Protein AF-A0A0K9NNB0-F1 (afdb_monomer_lite)

Organism: Zostera marina (NCBI:txid29655)

Structure (mmCIF, N/CA/C/O backbone):
data_AF-A0A0K9NNB0-F1
#
_entry.id   AF-A0A0K9NNB0-F1
#
loop_
_atom_site.group_PDB
_atom_site.id
_atom_site.type_symbol
_atom_site.label_atom_id
_atom_site.label_alt_id
_atom_site.label_comp_id
_atom_site.label_asym_id
_atom_site.label_entity_id
_atom_site.label_seq_id
_atom_site.pdbx_PDB_ins_code
_atom_site.Cartn_x
_atom_site.Cartn_y
_atom_site.Cartn_z
_atom_site.occupancy
_atom_site.B_iso_or_equiv
_atom_site.auth_seq_id
_atom_site.auth_comp_id
_atom_site.auth_asym_id
_atom_site.auth_atom_id
_atom_site.pdbx_PDB_model_num
ATOM 1 N N . MET A 1 1 ? -27.626 33.877 24.643 1.00 33.44 1 MET A N 1
ATOM 2 C CA . MET A 1 1 ? -28.780 33.119 24.108 1.00 33.44 1 MET A CA 1
ATOM 3 C C . MET A 1 1 ? -28.357 32.597 22.743 1.00 33.44 1 MET A C 1
ATOM 5 O O . MET A 1 1 ? -27.939 33.425 21.954 1.00 33.44 1 MET A O 1
ATOM 9 N N . ASN A 1 2 ? -28.307 31.323 22.365 1.00 31.16 2 ASN A N 1
ATOM 10 C CA . ASN A 1 2 ? -28.577 30.002 22.948 1.00 31.16 2 ASN A CA 1
ATOM 11 C C . ASN A 1 2 ? -27.554 29.061 22.264 1.00 31.16 2 ASN A C 1
ATOM 13 O O . ASN A 1 2 ? -27.264 29.245 21.086 1.00 31.16 2 ASN A O 1
ATOM 17 N N . ALA A 1 3 ? -26.767 28.278 22.998 1.00 37.53 3 ALA A N 1
ATOM 18 C CA . ALA A 1 3 ? -27.046 26.884 23.355 1.00 37.53 3 ALA A CA 1
ATOM 19 C C . ALA A 1 3 ? -27.399 25.970 22.158 1.00 37.53 3 ALA A C 1
ATOM 21 O O . ALA A 1 3 ? -28.430 26.128 21.515 1.00 37.53 3 ALA A O 1
ATOM 22 N N . ASP A 1 4 ? -26.518 24.980 21.978 1.00 43.62 4 ASP A N 1
ATOM 23 C CA . ASP A 1 4 ? -26.769 23.632 21.463 1.00 43.62 4 ASP A CA 1
ATOM 24 C C . ASP A 1 4 ? -26.961 23.407 19.960 1.00 43.62 4 ASP A C 1
ATOM 26 O O . ASP A 1 4 ? -28.067 23.420 19.449 1.00 43.62 4 ASP A O 1
ATOM 30 N N . PHE A 1 5 ? -25.882 22.961 19.304 1.00 42.16 5 PHE A N 1
ATOM 31 C CA . PHE A 1 5 ? -25.894 21.684 18.573 1.00 42.16 5 PHE A CA 1
ATOM 32 C C . PHE A 1 5 ? -24.529 20.990 18.704 1.00 42.16 5 PHE A C 1
ATOM 34 O O . PHE A 1 5 ? -23.831 20.696 17.734 1.00 42.16 5 PHE A O 1
ATOM 41 N N . LEU A 1 6 ? -24.162 20.657 19.944 1.00 43.59 6 LEU A N 1
ATOM 42 C CA . LEU A 1 6 ? -23.301 19.505 20.192 1.00 43.59 6 LEU A CA 1
ATOM 43 C C . LEU A 1 6 ? -24.058 18.283 19.660 1.00 43.59 6 LEU A C 1
ATOM 45 O O . LEU A 1 6 ? -24.930 17.728 20.329 1.00 43.59 6 LEU A O 1
ATOM 49 N N . HIS A 1 7 ? -23.748 17.861 18.434 1.00 45.94 7 HIS A N 1
ATOM 50 C CA . HIS A 1 7 ? -24.093 16.523 17.973 1.00 45.94 7 HIS A CA 1
ATOM 51 C C . HIS A 1 7 ? -23.319 15.522 18.836 1.00 45.94 7 HIS A C 1
ATOM 53 O O . HIS A 1 7 ? -22.247 15.032 18.482 1.00 45.94 7 HIS A O 1
ATOM 59 N N . LYS A 1 8 ? -23.882 15.224 20.010 1.00 42.47 8 LYS A N 1
ATOM 60 C CA . LYS A 1 8 ? -23.520 14.101 20.862 1.00 42.47 8 LYS A CA 1
ATOM 61 C C . LYS A 1 8 ? -23.807 12.835 20.062 1.00 42.47 8 LYS A C 1
ATOM 63 O O . LYS A 1 8 ? -24.908 12.285 20.089 1.00 42.47 8 LYS A O 1
ATOM 68 N N . LYS A 1 9 ? -22.821 12.398 19.281 1.00 45.78 9 LYS A N 1
ATOM 69 C CA . LYS A 1 9 ? -22.914 11.182 18.478 1.00 45.78 9 LYS A CA 1
ATOM 70 C C . LYS A 1 9 ? -22.954 9.992 19.440 1.00 45.78 9 LYS A C 1
ATOM 72 O O . LYS A 1 9 ? -21.947 9.637 20.048 1.00 45.78 9 LYS A O 1
ATOM 77 N N . LYS A 1 10 ? -24.153 9.425 19.608 1.00 46.44 10 LYS A N 1
ATOM 78 C CA . LYS A 1 10 ? -24.443 8.200 20.369 1.00 46.44 10 LYS A CA 1
ATOM 79 C C . LYS A 1 10 ? -23.403 7.107 20.069 1.00 46.44 10 LYS A C 1
ATOM 81 O O . LYS A 1 10 ? -23.249 6.713 18.917 1.00 46.44 10 LYS A O 1
ATOM 86 N N . ASN A 1 11 ? -22.717 6.645 21.118 1.00 47.41 11 ASN A N 1
ATOM 87 C CA . ASN A 1 11 ? -21.988 5.377 21.284 1.00 47.41 11 ASN A CA 1
ATOM 88 C C . ASN A 1 11 ? -21.442 4.708 20.006 1.00 47.41 11 ASN A C 1
ATOM 90 O O . ASN A 1 11 ? -21.741 3.551 19.712 1.00 47.41 11 ASN A O 1
ATOM 94 N N . GLY A 1 12 ? -20.596 5.411 19.252 1.00 58.25 12 GLY A N 1
ATOM 95 C CA . GLY A 1 12 ? -19.761 4.755 18.251 1.00 58.25 12 GLY A CA 1
ATOM 96 C C . GLY A 1 12 ? -18.728 3.864 18.943 1.00 58.25 12 GLY A C 1
ATOM 97 O O . GLY A 1 12 ? -18.124 4.293 19.925 1.00 58.25 12 GLY A O 1
ATOM 98 N N . LYS A 1 13 ? -18.499 2.642 18.435 1.00 68.38 13 LYS A N 1
ATOM 99 C CA . LYS A 1 13 ? -17.373 1.805 18.889 1.00 68.38 13 LYS A CA 1
ATOM 100 C C . LYS A 1 13 ? -16.101 2.657 18.879 1.00 68.38 13 LYS A C 1
ATOM 102 O O . LYS A 1 13 ? -15.762 3.245 17.852 1.00 68.38 13 LYS A O 1
ATOM 107 N N . THR A 1 14 ? -15.440 2.752 20.028 1.00 87.69 14 THR A N 1
ATOM 108 C CA . THR A 1 14 ? -14.229 3.567 20.224 1.00 87.69 14 THR A CA 1
ATOM 109 C C . THR A 1 14 ? -13.064 3.058 19.380 1.00 87.69 14 THR A C 1
ATOM 111 O O . THR A 1 14 ? -12.198 3.837 18.979 1.00 87.69 14 THR A O 1
ATOM 114 N N . TYR A 1 15 ? -13.092 1.767 19.056 1.00 90.88 15 TYR A N 1
ATOM 115 C CA . TYR A 1 15 ? -12.142 1.089 18.194 1.00 90.88 15 TYR A CA 1
ATOM 116 C C . TYR A 1 15 ? -12.753 0.737 16.835 1.00 90.88 15 TYR A C 1
ATOM 118 O O . TYR A 1 15 ? -13.966 0.563 16.674 1.00 90.88 15 TYR A O 1
ATOM 126 N N . VAL A 1 16 ? -11.888 0.658 15.833 1.00 90.69 16 VAL A N 1
ATOM 127 C CA . VAL A 1 16 ? -12.212 0.238 14.477 1.00 90.69 16 VAL A CA 1
ATOM 128 C C . VAL A 1 16 ? -11.228 -0.831 14.039 1.00 90.69 16 VAL A C 1
ATOM 130 O O . VAL A 1 16 ? -10.017 -0.625 14.068 1.00 90.69 16 VAL A O 1
ATOM 133 N N . LYS A 1 17 ? -11.771 -1.972 13.613 1.00 94.06 17 LYS A N 1
ATOM 134 C CA . LYS A 1 17 ? -11.026 -3.005 12.904 1.00 94.06 17 LYS A CA 1
ATOM 135 C C . LYS A 1 17 ? -10.954 -2.625 11.431 1.00 94.06 17 LYS A C 1
ATOM 137 O O . LYS A 1 17 ? -11.987 -2.390 10.808 1.00 94.06 17 LYS A O 1
ATOM 142 N N . TRP A 1 18 ? -9.750 -2.574 10.884 1.00 93.62 18 TRP A N 1
ATOM 143 C CA . TRP A 1 18 ? -9.491 -2.203 9.499 1.00 93.62 18 TRP A CA 1
ATOM 144 C C . TRP A 1 18 ? -8.500 -3.171 8.858 1.00 93.62 18 TRP A C 1
ATOM 146 O O . TRP A 1 18 ? -7.862 -3.991 9.524 1.00 93.62 18 TRP A O 1
ATOM 156 N N . THR A 1 19 ? -8.433 -3.134 7.530 1.00 95.69 19 THR A N 1
ATOM 157 C CA . THR A 1 19 ? -7.558 -3.997 6.739 1.00 95.69 19 THR A CA 1
ATOM 158 C C . THR A 1 19 ? -6.867 -3.167 5.671 1.00 95.69 19 THR A C 1
ATOM 160 O O . THR A 1 19 ? -7.540 -2.576 4.833 1.00 95.69 19 THR A O 1
ATOM 163 N N . LEU A 1 20 ? -5.538 -3.151 5.691 1.00 96.44 20 LEU A N 1
ATOM 164 C CA . LEU A 1 20 ? -4.722 -2.704 4.567 1.00 96.44 20 LEU A CA 1
ATOM 165 C C . LEU A 1 20 ? -4.554 -3.870 3.596 1.00 96.44 20 LEU A C 1
ATOM 167 O O . LEU A 1 20 ? -4.272 -4.988 4.030 1.00 96.44 20 LEU A O 1
ATOM 171 N N . LYS A 1 21 ? -4.682 -3.597 2.297 1.00 96.19 21 LYS A N 1
ATOM 172 C CA . LYS A 1 21 ? -4.340 -4.523 1.215 1.00 96.19 21 LYS A CA 1
ATOM 173 C C . LYS A 1 21 ? -3.527 -3.787 0.160 1.00 96.19 21 LYS A C 1
ATOM 175 O O . LYS A 1 21 ? -3.931 -2.704 -0.250 1.00 96.19 21 LYS A O 1
ATOM 180 N N . ILE A 1 22 ? -2.435 -4.392 -0.295 1.00 96.88 22 ILE A N 1
ATOM 181 C CA . ILE A 1 22 ? -1.680 -3.915 -1.460 1.00 96.88 22 ILE A CA 1
ATOM 182 C C . ILE A 1 22 ? -2.142 -4.720 -2.670 1.00 96.88 22 ILE A C 1
ATOM 184 O O . ILE A 1 22 ? -2.100 -5.951 -2.643 1.00 96.88 22 ILE A O 1
ATOM 188 N N . LEU A 1 23 ? -2.632 -4.027 -3.696 1.00 95.62 23 LEU A N 1
ATOM 189 C CA . LEU A 1 23 ? -3.264 -4.621 -4.872 1.00 95.62 23 LEU A CA 1
ATOM 190 C C . LEU A 1 23 ? -2.638 -4.060 -6.150 1.00 95.62 23 LEU A C 1
ATOM 192 O O . LEU A 1 23 ? -2.155 -2.931 -6.167 1.00 95.62 23 LEU A O 1
ATOM 196 N N . SER A 1 24 ? -2.687 -4.847 -7.221 1.00 94.94 24 SER A N 1
ATOM 197 C CA . SER A 1 24 ? -2.332 -4.391 -8.563 1.00 94.94 24 SER A CA 1
ATOM 198 C C . SER A 1 24 ? -3.485 -3.605 -9.192 1.00 94.94 24 SER A C 1
ATOM 200 O O . SER A 1 24 ? -4.655 -3.956 -9.018 1.00 94.94 24 SER A O 1
ATOM 202 N N . VAL A 1 25 ? -3.157 -2.581 -9.984 1.00 91.88 25 VAL A N 1
ATOM 203 C CA . VAL A 1 25 ? -4.133 -1.835 -10.802 1.00 91.88 25 VAL A CA 1
ATOM 204 C C . VAL A 1 25 ? -4.814 -2.720 -11.848 1.00 91.88 25 VAL A C 1
ATOM 206 O O . VAL A 1 25 ? -5.940 -2.448 -12.248 1.00 91.88 25 VAL A O 1
ATOM 209 N N . HIS A 1 26 ? -4.173 -3.829 -12.229 1.00 92.94 26 HIS A N 1
ATOM 210 C CA . HIS A 1 26 ? -4.733 -4.829 -13.141 1.00 92.94 26 HIS A CA 1
ATOM 211 C C . HIS A 1 26 ? -5.780 -5.738 -12.473 1.00 92.94 26 HIS A C 1
ATOM 213 O O . HIS A 1 26 ? -6.356 -6.606 -13.125 1.00 92.94 26 HIS A O 1
ATOM 219 N N . GLY A 1 27 ? -6.037 -5.557 -11.175 1.00 91.12 27 GLY A N 1
ATOM 220 C CA . GLY A 1 27 ? -7.138 -6.191 -10.461 1.00 91.12 27 GLY A CA 1
ATOM 221 C C . GLY A 1 27 ? -6.724 -6.863 -9.148 1.00 91.12 27 GLY A C 1
ATOM 222 O O . GLY A 1 27 ? -5.554 -7.161 -8.914 1.00 91.12 27 GLY A O 1
ATOM 223 N N . PRO A 1 28 ? -7.701 -7.184 -8.280 1.00 89.31 28 PRO A N 1
ATOM 224 C CA . PRO A 1 28 ? -7.450 -7.660 -6.917 1.00 89.31 28 PRO A CA 1
ATOM 225 C C . PRO A 1 28 ? -6.833 -9.064 -6.829 1.00 89.31 28 PRO A C 1
ATOM 227 O O . PRO A 1 28 ? -6.382 -9.461 -5.758 1.00 89.31 28 PRO A O 1
ATOM 230 N N . LYS A 1 29 ? -6.854 -9.829 -7.926 1.00 91.00 29 LYS A N 1
ATOM 231 C CA . LYS A 1 29 ? -6.233 -11.158 -8.033 1.00 91.00 29 LYS A CA 1
ATOM 232 C C . LYS A 1 29 ? -4.935 -11.142 -8.842 1.00 91.00 29 LYS A C 1
ATOM 234 O O . LYS A 1 29 ? -4.278 -12.174 -8.926 1.00 91.00 29 LYS A O 1
ATOM 239 N N . ALA A 1 30 ? -4.592 -10.014 -9.467 1.00 95.06 30 ALA A N 1
ATOM 240 C CA . ALA A 1 30 ? -3.388 -9.923 -10.275 1.00 95.06 30 ALA A CA 1
ATOM 241 C C . ALA A 1 30 ? -2.153 -9.920 -9.355 1.00 95.06 30 ALA A C 1
ATOM 243 O O . ALA A 1 30 ? -2.143 -9.188 -8.358 1.00 95.06 30 ALA A O 1
ATOM 244 N N . PRO A 1 31 ? -1.130 -10.739 -9.657 1.00 93.88 31 PRO A N 1
ATOM 245 C CA . PRO A 1 31 ? 0.067 -10.808 -8.836 1.00 93.88 31 PRO A CA 1
ATOM 246 C C . PRO A 1 31 ? 0.872 -9.506 -8.921 1.00 93.88 31 PRO A C 1
ATOM 248 O O . PRO A 1 31 ? 0.821 -8.777 -9.910 1.00 93.88 31 PRO A O 1
ATOM 251 N N . LEU A 1 32 ? 1.667 -9.255 -7.884 1.00 95.00 32 LEU A N 1
ATOM 252 C CA . LEU A 1 32 ? 2.673 -8.194 -7.816 1.00 95.00 32 LEU A CA 1
ATOM 253 C C . LEU A 1 32 ? 4.079 -8.822 -7.903 1.00 95.00 32 LEU A C 1
ATOM 255 O O . LEU A 1 32 ? 4.742 -8.963 -6.876 1.00 95.00 32 LEU A O 1
ATOM 259 N N . PRO A 1 33 ? 4.531 -9.279 -9.088 1.00 91.00 33 PRO A N 1
ATOM 260 C CA . PRO A 1 33 ? 5.756 -10.077 -9.226 1.00 91.00 33 PRO A CA 1
ATOM 261 C C . PRO A 1 33 ? 7.037 -9.293 -8.918 1.00 91.00 33 PRO A C 1
ATOM 263 O O . PRO A 1 33 ? 8.058 -9.888 -8.597 1.00 91.00 33 PRO A O 1
ATOM 266 N N . PHE A 1 34 ? 6.993 -7.964 -8.988 1.00 91.44 34 PHE A N 1
ATOM 267 C CA . PHE A 1 34 ? 8.126 -7.090 -8.684 1.00 91.44 34 PHE A CA 1
ATOM 268 C C . PHE A 1 34 ? 8.293 -6.810 -7.184 1.00 91.44 34 PHE A C 1
ATOM 270 O O . PHE A 1 34 ? 9.315 -6.264 -6.779 1.00 91.44 34 PHE A O 1
ATOM 277 N N . LEU A 1 35 ? 7.307 -7.158 -6.351 1.00 95.12 35 LEU A N 1
ATOM 278 C CA . LEU A 1 35 ? 7.301 -6.838 -4.927 1.00 95.12 35 LEU A CA 1
ATOM 279 C C . LEU A 1 35 ? 7.719 -8.061 -4.102 1.00 95.12 35 LEU A C 1
ATOM 281 O O . LEU A 1 35 ? 7.030 -9.082 -4.092 1.00 95.12 35 LEU A O 1
ATOM 285 N N . LYS A 1 36 ? 8.839 -7.939 -3.387 1.00 96.50 36 LYS A N 1
ATOM 286 C CA . LYS A 1 36 ? 9.402 -8.975 -2.512 1.00 96.50 36 LYS A CA 1
ATOM 287 C C . LYS A 1 36 ? 8.694 -9.012 -1.164 1.00 96.50 36 LYS A C 1
ATOM 289 O O . LYS A 1 36 ? 8.312 -10.071 -0.672 1.00 96.50 36 LYS A O 1
ATOM 294 N N . SER A 1 37 ? 8.545 -7.848 -0.540 1.00 98.12 37 SER A N 1
ATOM 295 C CA . SER A 1 37 ? 7.891 -7.709 0.758 1.00 98.12 37 SER A CA 1
ATOM 296 C C . SER A 1 37 ? 7.400 -6.284 0.986 1.00 98.12 37 SER A C 1
ATOM 298 O O . SER A 1 37 ? 7.784 -5.353 0.281 1.00 98.12 37 SER A O 1
ATOM 300 N N . VAL A 1 38 ? 6.550 -6.111 1.994 1.00 98.38 38 VAL A N 1
ATOM 301 C CA . VAL A 1 38 ? 6.090 -4.796 2.446 1.00 98.38 38 VAL A CA 1
ATOM 302 C C . VAL A 1 38 ? 6.352 -4.666 3.933 1.00 98.38 38 VAL A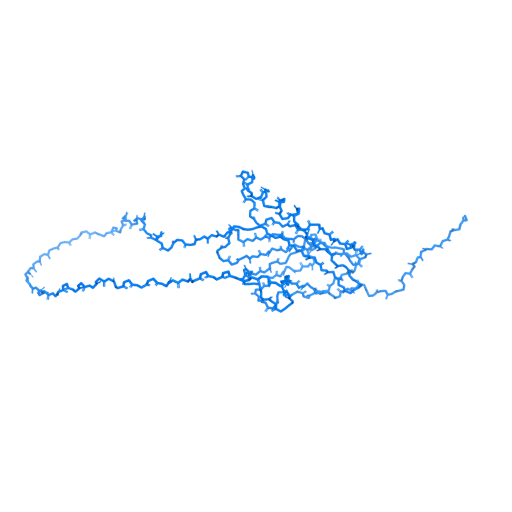 C 1
ATOM 304 O O . VAL A 1 38 ? 5.782 -5.416 4.727 1.00 98.38 38 VAL A O 1
ATOM 307 N N . GLU A 1 39 ? 7.195 -3.718 4.320 1.00 98.31 39 GLU A N 1
ATOM 308 C CA . GLU A 1 39 ? 7.323 -3.323 5.719 1.00 98.31 39 GLU A CA 1
ATOM 309 C C . GLU A 1 39 ? 6.298 -2.228 6.016 1.00 98.31 39 GLU A C 1
ATOM 311 O O . GLU A 1 39 ? 6.172 -1.248 5.283 1.00 98.31 39 GLU A O 1
ATOM 316 N N . VAL A 1 40 ? 5.549 -2.417 7.095 1.00 98.00 40 VAL A N 1
ATOM 317 C CA . VAL A 1 40 ? 4.532 -1.490 7.575 1.00 98.00 40 VAL A CA 1
ATOM 318 C C . VAL A 1 40 ? 4.971 -0.973 8.932 1.00 98.00 40 VAL A C 1
ATOM 320 O O . VAL A 1 40 ? 5.107 -1.748 9.886 1.00 98.00 40 VAL A O 1
ATOM 323 N N . SER A 1 41 ? 5.158 0.336 9.029 1.00 96.62 41 SER A N 1
ATOM 324 C CA . SER A 1 41 ? 5.459 1.029 10.278 1.00 96.62 41 SER A CA 1
ATOM 325 C C . SER A 1 41 ? 4.454 2.150 10.533 1.00 96.62 41 SER A C 1
ATOM 327 O O . SER A 1 41 ? 3.693 2.550 9.653 1.00 96.62 41 SER A O 1
ATOM 329 N N . PHE A 1 42 ? 4.395 2.610 11.780 1.00 93.94 42 PHE A N 1
ATOM 330 C CA . PHE A 1 42 ? 3.442 3.622 12.222 1.00 93.94 42 PHE A CA 1
ATOM 331 C C . PHE A 1 42 ? 4.214 4.731 12.925 1.00 93.94 42 PHE A C 1
ATOM 333 O O . PHE A 1 42 ? 4.649 4.560 14.066 1.00 93.94 42 PHE A O 1
ATOM 340 N N . HIS A 1 43 ? 4.406 5.856 12.239 1.00 84.31 43 HIS A N 1
ATOM 341 C CA . HIS A 1 43 ? 5.031 7.018 12.858 1.00 84.31 43 HIS A CA 1
ATOM 342 C C . HIS A 1 43 ? 4.116 7.552 13.973 1.00 84.31 43 HIS A C 1
ATOM 344 O O . HIS A 1 43 ? 2.894 7.395 13.904 1.00 84.31 43 HIS A O 1
ATOM 350 N N . GLU A 1 44 ? 4.700 8.111 15.037 1.00 82.69 44 GLU A N 1
ATOM 351 C CA . GLU A 1 44 ? 3.977 8.678 16.198 1.00 82.69 44 GLU A CA 1
ATOM 352 C C . GLU A 1 44 ? 3.106 7.686 16.999 1.00 82.69 44 GLU A C 1
ATOM 354 O O . GLU A 1 44 ? 2.362 8.072 17.907 1.00 82.69 44 GLU A O 1
ATOM 359 N N . ARG A 1 45 ? 3.188 6.383 16.703 1.00 86.75 45 ARG A N 1
ATOM 360 C CA . ARG A 1 45 ? 2.395 5.335 17.359 1.00 86.75 45 ARG A CA 1
ATOM 361 C C . ARG A 1 45 ? 3.280 4.212 17.891 1.00 86.75 45 ARG A C 1
ATOM 363 O O . ARG A 1 45 ? 3.229 3.102 17.364 1.00 86.75 45 ARG A O 1
ATOM 370 N N . PRO A 1 46 ? 4.025 4.447 18.988 1.00 84.75 46 PRO A N 1
ATOM 371 C CA . PRO A 1 46 ? 4.805 3.390 19.636 1.00 84.75 46 PRO A CA 1
ATOM 372 C C . PRO A 1 46 ? 3.915 2.254 20.166 1.00 84.75 46 PRO A C 1
ATOM 374 O O . PRO A 1 46 ? 4.378 1.133 20.343 1.00 84.75 46 PRO A O 1
ATOM 377 N N . ASP A 1 47 ? 2.616 2.520 20.366 1.00 87.69 47 ASP A N 1
ATOM 378 C CA . ASP A 1 47 ? 1.612 1.512 20.714 1.00 87.69 47 ASP A CA 1
ATOM 379 C C . ASP A 1 47 ? 1.346 0.485 19.596 1.00 87.69 47 ASP A C 1
ATOM 381 O O . ASP A 1 47 ? 0.743 -0.558 19.845 1.00 87.69 47 ASP A O 1
ATOM 385 N N . MET A 1 48 ? 1.779 0.757 18.361 1.00 91.00 48 MET A N 1
ATOM 386 C CA . MET A 1 48 ? 1.514 -0.087 17.202 1.00 91.00 48 MET A CA 1
ATOM 387 C C . MET A 1 48 ? 2.771 -0.816 16.733 1.00 91.00 48 MET A C 1
ATOM 389 O O . MET A 1 48 ? 3.727 -0.219 16.247 1.00 91.00 48 MET A O 1
ATOM 393 N N . LYS A 1 49 ? 2.734 -2.150 16.801 1.00 94.00 49 LYS A N 1
ATOM 394 C CA . LYS A 1 49 ? 3.830 -2.992 16.316 1.00 94.00 49 LYS A CA 1
ATOM 395 C C . LYS A 1 49 ? 3.928 -2.954 14.788 1.00 94.00 49 LYS A C 1
ATOM 397 O O . LYS A 1 49 ? 2.934 -3.200 14.089 1.00 94.00 49 LYS A O 1
ATOM 402 N N . MET A 1 50 ? 5.152 -2.745 14.305 1.00 96.44 50 MET A N 1
ATOM 403 C CA . MET A 1 50 ? 5.532 -2.916 12.902 1.00 96.44 50 MET A CA 1
ATOM 404 C C . MET A 1 50 ? 5.188 -4.318 12.379 1.00 96.44 50 MET A C 1
ATOM 406 O O . MET A 1 50 ? 5.082 -5.285 13.141 1.00 96.44 50 MET A O 1
ATOM 410 N N . ALA A 1 51 ? 5.018 -4.442 11.068 1.00 97.56 51 ALA A N 1
ATOM 411 C CA . ALA A 1 51 ? 4.774 -5.717 10.403 1.00 97.56 51 ALA A CA 1
ATOM 412 C C . ALA A 1 51 ? 5.594 -5.828 9.118 1.00 97.56 51 ALA A C 1
ATOM 414 O O . ALA A 1 51 ? 5.818 -4.831 8.446 1.00 97.56 51 ALA A O 1
ATOM 415 N N . ILE A 1 52 ? 5.991 -7.049 8.759 1.00 98.12 52 ILE A N 1
ATOM 416 C CA . ILE A 1 52 ? 6.617 -7.350 7.469 1.00 98.12 52 ILE A CA 1
ATOM 417 C C . ILE A 1 52 ? 5.735 -8.374 6.762 1.00 98.12 52 ILE A C 1
ATOM 419 O O . ILE A 1 52 ? 5.504 -9.469 7.275 1.00 98.12 52 ILE A O 1
ATOM 423 N N . LEU A 1 53 ? 5.211 -8.006 5.599 1.00 98.06 53 LEU A N 1
ATOM 424 C CA . LEU A 1 53 ? 4.350 -8.840 4.771 1.00 98.06 53 LEU A CA 1
ATOM 425 C C . LEU A 1 53 ? 5.211 -9.454 3.666 1.00 98.06 53 LEU A C 1
ATOM 427 O O . LEU A 1 53 ? 5.628 -8.754 2.751 1.00 98.06 53 LEU A O 1
ATOM 431 N N . GLN A 1 54 ? 5.507 -10.749 3.760 1.00 96.56 54 GLN A N 1
ATOM 432 C CA . GLN A 1 54 ? 6.424 -11.438 2.836 1.00 96.56 54 GLN A CA 1
ATOM 433 C C . GLN A 1 54 ? 5.713 -12.271 1.762 1.00 96.56 54 GLN A C 1
ATOM 435 O O . GLN A 1 54 ? 6.358 -12.796 0.863 1.00 96.56 54 GLN A O 1
ATOM 440 N N . LYS A 1 55 ? 4.391 -12.445 1.868 1.00 94.44 55 LYS A N 1
ATOM 441 C CA . LYS A 1 55 ? 3.612 -13.301 0.967 1.00 94.44 55 LYS A CA 1
ATOM 442 C C . LYS A 1 55 ? 2.377 -12.575 0.462 1.00 94.44 55 LYS A C 1
ATOM 444 O O . LYS A 1 55 ? 1.734 -11.837 1.210 1.00 94.44 55 LYS A O 1
ATOM 449 N N . GLN A 1 56 ? 2.042 -12.832 -0.798 1.00 93.69 56 GLN A N 1
ATOM 450 C CA . GLN A 1 56 ? 0.804 -12.364 -1.406 1.00 93.69 56 GLN A CA 1
ATOM 451 C C . GLN A 1 56 ? -0.386 -13.230 -0.951 1.00 93.69 56 GLN A C 1
ATOM 453 O O . GLN A 1 56 ? -0.225 -14.441 -0.797 1.00 93.69 56 GLN A O 1
ATOM 458 N N . PRO A 1 57 ? -1.580 -12.643 -0.752 1.00 94.62 57 PRO A N 1
ATOM 459 C CA . PRO A 1 57 ? -1.868 -11.211 -0.825 1.00 94.62 57 PRO A CA 1
ATOM 460 C C . PRO A 1 57 ? -1.255 -10.449 0.360 1.00 94.62 57 PRO A C 1
ATOM 462 O O . PRO A 1 57 ? -1.408 -10.849 1.514 1.00 94.62 57 PRO A O 1
ATOM 465 N N . PHE A 1 58 ? -0.601 -9.318 0.082 1.00 97.00 58 PHE A N 1
ATOM 466 C CA . PHE A 1 58 ? -0.036 -8.469 1.130 1.00 97.00 58 PHE A CA 1
ATOM 467 C C . PHE A 1 58 ? -1.177 -7.756 1.863 1.00 97.00 58 PHE A C 1
ATOM 469 O O . PHE A 1 58 ? -1.724 -6.761 1.385 1.00 97.00 58 PHE A O 1
ATOM 476 N N . SER A 1 59 ? -1.570 -8.305 3.013 1.00 97.00 59 SER A N 1
ATOM 477 C CA . SER A 1 59 ? -2.697 -7.823 3.808 1.00 97.00 59 SER A CA 1
ATOM 478 C C . SER A 1 59 ? -2.318 -7.689 5.277 1.00 97.00 59 SER A C 1
ATOM 480 O O . SER A 1 59 ? -1.686 -8.573 5.852 1.00 97.00 59 SER A O 1
ATOM 482 N N . LEU A 1 60 ? -2.780 -6.615 5.912 1.00 97.00 60 LEU A N 1
ATOM 483 C CA . LEU A 1 60 ? -2.582 -6.364 7.335 1.00 97.00 60 LEU A CA 1
ATOM 484 C C . LEU A 1 60 ? -3.915 -6.022 7.992 1.00 97.00 60 LEU A C 1
ATOM 486 O O . LEU A 1 60 ? -4.578 -5.071 7.590 1.00 97.00 60 LEU A O 1
ATOM 490 N N . ILE A 1 61 ? -4.290 -6.778 9.023 1.00 96.38 61 ILE A N 1
ATOM 491 C CA . ILE A 1 61 ? -5.472 -6.496 9.842 1.00 96.38 61 ILE A CA 1
ATOM 492 C C . ILE A 1 61 ? -5.016 -5.891 11.167 1.00 96.38 61 ILE A C 1
ATOM 494 O O . ILE A 1 61 ? -4.102 -6.404 11.826 1.00 96.38 61 ILE A O 1
ATOM 498 N N . ARG A 1 62 ? -5.663 -4.796 11.560 1.00 95.06 62 ARG A N 1
ATOM 499 C CA . ARG A 1 62 ? -5.421 -4.101 12.826 1.00 95.06 62 ARG A CA 1
ATOM 500 C C . ARG A 1 62 ? -6.724 -3.588 13.410 1.00 95.06 62 ARG A C 1
ATOM 502 O O . ARG A 1 62 ? -7.729 -3.457 12.716 1.00 95.06 62 ARG A O 1
ATOM 509 N N . GLU A 1 63 ? -6.677 -3.294 14.699 1.00 93.00 63 GLU A N 1
ATOM 510 C CA . GLU A 1 63 ? -7.724 -2.578 15.408 1.00 93.00 63 GLU A CA 1
ATOM 511 C C . GLU A 1 63 ? -7.099 -1.369 16.100 1.00 93.00 63 GLU A C 1
ATOM 513 O O . GLU A 1 63 ? -6.089 -1.493 16.791 1.00 93.00 63 GLU A O 1
ATOM 518 N N . THR A 1 64 ? -7.658 -0.183 15.873 1.00 91.44 64 THR A N 1
ATOM 519 C CA . THR A 1 64 ? -7.129 1.072 16.421 1.00 91.44 64 THR A CA 1
ATOM 520 C C . THR A 1 64 ? -8.251 1.951 16.952 1.00 91.44 64 THR A C 1
ATOM 522 O O . THR A 1 64 ? -9.412 1.807 16.569 1.00 91.44 64 THR A O 1
ATOM 525 N N . ARG A 1 65 ? -7.923 2.877 17.861 1.00 90.25 65 ARG A N 1
ATOM 526 C CA . ARG A 1 65 ? -8.881 3.886 18.331 1.00 90.25 65 ARG A CA 1
ATOM 527 C C . ARG A 1 65 ? -9.239 4.834 17.192 1.00 90.25 65 ARG A C 1
ATOM 529 O O . ARG A 1 65 ? -8.344 5.395 16.567 1.00 90.25 65 ARG A O 1
ATOM 536 N N . ARG A 1 66 ? -10.534 5.077 16.982 1.00 88.69 66 ARG A N 1
ATOM 537 C CA . ARG A 1 66 ? -11.028 5.971 15.919 1.00 88.69 66 ARG A CA 1
ATOM 538 C C . ARG A 1 66 ? -10.533 7.405 16.067 1.00 88.69 66 ARG A C 1
ATOM 540 O O . ARG A 1 66 ? -10.218 8.041 15.072 1.00 88.69 66 ARG A O 1
ATOM 547 N N . SER A 1 67 ? -10.456 7.891 17.303 1.00 86.88 67 SER A N 1
ATOM 548 C CA . SER A 1 67 ? -10.082 9.271 17.624 1.00 86.88 67 SER A CA 1
ATOM 549 C C . SER A 1 67 ? -8.585 9.562 17.519 1.00 86.88 67 SER A C 1
ATOM 551 O O . SER A 1 67 ? -8.199 10.718 17.653 1.00 86.88 67 SER A O 1
ATOM 553 N N . LYS A 1 68 ? -7.738 8.543 17.322 1.00 87.75 68 LYS A N 1
ATOM 554 C CA . LYS A 1 68 ? -6.283 8.706 17.281 1.00 87.75 68 LYS A CA 1
ATOM 555 C C . LYS A 1 68 ? -5.796 8.420 15.855 1.00 87.75 68 LYS A C 1
ATOM 557 O O . LYS A 1 68 ? -5.607 7.239 15.538 1.00 87.75 68 LYS A O 1
ATOM 562 N N . PRO A 1 69 ? -5.623 9.451 15.005 1.00 88.69 69 PRO A N 1
ATOM 563 C CA . PRO A 1 69 ? -5.053 9.269 13.676 1.00 88.69 69 PRO A CA 1
ATOM 564 C C . PRO A 1 69 ? -3.615 8.743 13.767 1.00 88.69 69 PRO A C 1
ATOM 566 O O . PRO A 1 69 ? -3.000 8.733 14.842 1.00 88.69 69 PRO A O 1
ATOM 569 N N . CYS A 1 70 ? -3.097 8.243 12.653 1.00 89.94 70 CYS A N 1
ATOM 570 C CA . CYS A 1 70 ? -1.688 7.896 12.524 1.00 89.94 70 CYS A CA 1
ATOM 571 C C . CYS A 1 70 ? -1.223 7.950 11.075 1.00 89.94 70 CYS A C 1
ATOM 573 O O . CYS A 1 70 ? -2.006 7.708 10.162 1.00 89.94 70 CYS A O 1
ATOM 575 N N . ASN A 1 71 ? 0.066 8.212 10.882 1.00 91.50 71 ASN A N 1
ATOM 576 C CA . ASN A 1 71 ? 0.708 8.114 9.580 1.00 91.50 71 ASN A CA 1
ATOM 577 C C . ASN A 1 71 ? 1.368 6.741 9.468 1.00 91.50 71 ASN A C 1
ATOM 579 O O . ASN A 1 71 ? 2.326 6.423 10.178 1.00 91.50 71 ASN A O 1
ATOM 583 N N . MET A 1 72 ? 0.796 5.894 8.618 1.00 94.75 72 MET A N 1
ATOM 584 C CA . MET A 1 72 ? 1.355 4.590 8.298 1.00 94.75 72 MET A CA 1
ATOM 585 C C . MET A 1 72 ? 2.356 4.753 7.159 1.00 94.75 72 MET A C 1
ATOM 587 O O . MET A 1 72 ? 2.037 5.361 6.143 1.00 94.75 72 MET A O 1
ATOM 591 N N . ILE A 1 73 ? 3.546 4.187 7.313 1.00 96.44 73 ILE A N 1
ATOM 592 C CA . ILE A 1 73 ? 4.584 4.197 6.287 1.00 96.44 73 ILE A CA 1
ATOM 593 C C . ILE A 1 73 ? 4.675 2.789 5.709 1.00 96.44 73 ILE A C 1
ATOM 595 O O . ILE A 1 73 ? 4.813 1.806 6.444 1.00 96.44 73 ILE A O 1
ATOM 599 N N . LEU A 1 74 ? 4.568 2.700 4.388 1.00 97.38 74 LEU A N 1
ATOM 600 C CA . LEU A 1 74 ? 4.716 1.474 3.621 1.00 97.38 74 LEU A CA 1
ATOM 601 C C . LEU A 1 74 ? 6.049 1.518 2.888 1.00 97.38 74 LEU A C 1
ATOM 603 O O . LEU A 1 74 ? 6.212 2.289 1.945 1.00 97.38 74 LEU A O 1
ATOM 607 N N . LYS A 1 75 ? 6.992 0.672 3.293 1.00 97.38 75 LYS A N 1
ATOM 608 C CA . LYS A 1 75 ? 8.220 0.442 2.535 1.00 97.38 75 LYS A CA 1
ATOM 609 C C . LYS A 1 75 ? 8.022 -0.791 1.660 1.00 97.38 75 LYS A C 1
ATOM 611 O O . LYS A 1 75 ? 7.927 -1.918 2.148 1.00 97.38 75 LYS A O 1
ATOM 616 N N . LEU A 1 76 ? 7.897 -0.547 0.364 1.00 97.19 76 LEU A N 1
ATOM 617 C CA . LEU A 1 76 ? 7.666 -1.536 -0.679 1.00 97.19 76 LEU A CA 1
ATOM 618 C C . LEU A 1 76 ? 9.020 -2.063 -1.145 1.00 97.19 76 LEU A C 1
ATOM 620 O O . LEU A 1 76 ? 9.680 -1.405 -1.938 1.00 97.19 76 LEU A O 1
ATOM 624 N N . ASN A 1 77 ? 9.457 -3.212 -0.633 1.00 96.88 77 ASN A N 1
ATOM 625 C CA . ASN A 1 77 ? 10.740 -3.799 -1.011 1.00 96.88 77 ASN A CA 1
ATOM 626 C C . ASN A 1 77 ? 10.597 -4.573 -2.319 1.00 96.88 77 ASN A C 1
ATOM 628 O O . ASN A 1 77 ? 9.772 -5.486 -2.425 1.00 96.88 77 ASN A O 1
ATOM 632 N N . PHE A 1 78 ? 11.420 -4.235 -3.300 1.00 94.88 78 PHE A N 1
ATOM 633 C CA . PHE A 1 78 ? 11.375 -4.822 -4.628 1.00 94.88 78 PHE A CA 1
ATOM 634 C C . PHE A 1 78 ? 12.237 -6.079 -4.745 1.00 94.88 78 PHE A C 1
ATOM 636 O O . PHE A 1 78 ? 13.148 -6.323 -3.952 1.00 94.8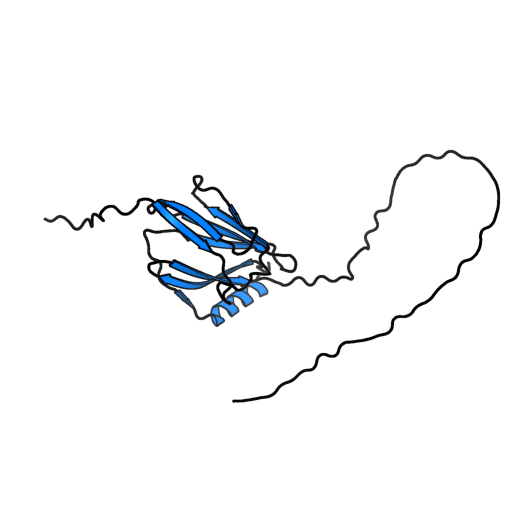8 78 PHE A O 1
ATOM 643 N N . ASN A 1 79 ? 11.905 -6.905 -5.733 1.00 92.19 79 ASN A N 1
ATOM 644 C CA . ASN A 1 79 ? 12.772 -7.986 -6.180 1.00 92.19 79 ASN A CA 1
ATOM 645 C C . ASN A 1 79 ? 13.986 -7.425 -6.935 1.00 92.19 79 ASN A C 1
ATOM 647 O O . ASN A 1 79 ? 14.036 -6.252 -7.310 1.00 92.19 79 ASN A O 1
ATOM 651 N N . GLU A 1 80 ? 14.975 -8.287 -7.149 1.00 89.00 80 GLU A N 1
ATOM 652 C CA . GLU A 1 80 ? 16.139 -7.974 -7.974 1.00 89.00 80 GLU A CA 1
ATOM 653 C C . GLU A 1 80 ? 15.722 -7.620 -9.412 1.00 89.00 80 GLU A C 1
ATOM 655 O O . GLU A 1 80 ? 14.664 -8.030 -9.892 1.00 89.00 80 GLU A O 1
ATOM 660 N N . GLY A 1 81 ? 16.551 -6.826 -10.092 1.00 84.88 81 GLY A N 1
ATOM 661 C CA . GLY A 1 81 ? 16.281 -6.335 -11.448 1.00 84.88 81 GLY A CA 1
ATOM 662 C C . GLY A 1 81 ? 15.650 -4.941 -11.511 1.00 84.88 81 GLY A C 1
ATOM 663 O O . GLY A 1 81 ? 15.580 -4.366 -12.594 1.00 84.88 81 GLY A O 1
ATOM 664 N N . LEU A 1 82 ? 15.258 -4.351 -10.376 1.00 87.00 82 LEU A N 1
ATOM 665 C CA . LEU A 1 82 ? 14.862 -2.940 -10.305 1.00 87.00 82 LEU A CA 1
ATOM 666 C C . LEU A 1 82 ? 16.029 -2.036 -9.878 1.00 87.00 82 LEU A C 1
ATOM 668 O O . LEU A 1 82 ? 16.981 -2.454 -9.220 1.00 87.00 82 LEU A O 1
ATOM 672 N N . GLY A 1 83 ? 15.960 -0.769 -10.282 1.00 84.12 83 GLY A N 1
ATOM 673 C CA . GLY A 1 83 ? 16.990 0.248 -10.073 1.00 84.12 83 GLY A CA 1
ATOM 674 C C . GLY A 1 83 ? 17.190 0.596 -8.602 1.00 84.12 83 GLY A C 1
ATOM 675 O O . GLY A 1 83 ? 18.317 0.850 -8.178 1.00 84.12 83 GLY A O 1
ATOM 676 N N . CYS A 1 84 ? 16.102 0.536 -7.840 1.00 88.25 84 CYS A N 1
ATOM 677 C CA . CYS A 1 84 ? 16.011 0.816 -6.418 1.00 88.25 84 CYS A CA 1
ATOM 678 C C . CYS A 1 84 ? 15.537 -0.433 -5.690 1.00 88.25 84 CYS A C 1
ATOM 680 O O . CYS A 1 84 ? 14.770 -1.237 -6.214 1.00 88.25 84 CYS A O 1
ATOM 682 N N . GLN A 1 85 ? 15.993 -0.569 -4.450 1.00 90.88 85 GLN A N 1
ATOM 683 C CA . GLN A 1 85 ? 15.651 -1.711 -3.607 1.00 90.88 85 GLN A CA 1
ATOM 684 C C . GLN A 1 85 ? 14.256 -1.576 -2.991 1.00 90.88 85 GLN A C 1
ATOM 686 O O . GLN A 1 85 ? 13.646 -2.579 -2.625 1.00 90.88 85 GLN A O 1
ATOM 691 N N . PHE A 1 86 ? 13.750 -0.349 -2.857 1.00 94.25 86 PHE A N 1
ATOM 692 C CA . PHE A 1 86 ? 12.437 -0.090 -2.290 1.00 94.25 86 PHE A CA 1
ATOM 693 C C . PHE A 1 86 ? 11.847 1.238 -2.770 1.00 94.25 86 PHE A C 1
ATOM 695 O O . PHE A 1 86 ? 12.558 2.096 -3.288 1.00 94.25 86 PHE A O 1
ATOM 702 N N . ALA A 1 87 ? 10.548 1.406 -2.538 1.00 94.38 87 ALA A N 1
ATOM 703 C CA . ALA A 1 87 ? 9.855 2.691 -2.552 1.00 94.38 87 ALA A CA 1
ATOM 704 C C . ALA A 1 87 ? 9.158 2.917 -1.206 1.00 94.38 87 ALA A C 1
ATOM 706 O O . ALA A 1 87 ? 8.799 1.955 -0.521 1.00 94.38 87 ALA A O 1
ATOM 707 N N . VAL A 1 88 ? 8.952 4.178 -0.829 1.00 95.12 88 VAL A N 1
ATOM 708 C CA . VAL A 1 88 ? 8.238 4.544 0.400 1.00 95.12 88 VAL A CA 1
ATOM 709 C C . VAL A 1 88 ? 6.947 5.263 0.041 1.00 95.12 88 VAL A C 1
ATOM 711 O O . VAL A 1 88 ? 6.942 6.193 -0.762 1.00 95.12 88 VAL A O 1
ATOM 714 N N . VAL A 1 89 ? 5.847 4.818 0.644 1.00 94.81 89 VAL A N 1
ATOM 715 C CA . VAL A 1 89 ? 4.525 5.426 0.502 1.00 94.81 89 VAL A CA 1
ATOM 716 C C . VAL A 1 89 ? 3.981 5.765 1.882 1.00 94.81 89 VAL A C 1
ATOM 718 O O . VAL A 1 89 ? 3.879 4.900 2.753 1.00 94.81 89 VAL A O 1
ATOM 721 N N . GLU A 1 90 ? 3.586 7.019 2.068 1.00 93.44 90 GLU A N 1
ATOM 722 C CA . GLU A 1 90 ? 2.898 7.470 3.273 1.00 93.44 90 GLU A CA 1
ATOM 723 C C . GLU A 1 90 ? 1.384 7.330 3.116 1.00 93.44 90 GLU A C 1
ATOM 725 O O . GLU A 1 90 ? 0.789 7.702 2.105 1.00 93.44 90 GLU A O 1
ATOM 730 N N . CYS A 1 91 ? 0.750 6.768 4.136 1.00 90.94 91 CYS A N 1
ATOM 731 C CA . CYS A 1 91 ? -0.672 6.477 4.186 1.00 90.94 91 CYS A CA 1
ATOM 732 C C . CYS A 1 91 ? -1.256 7.077 5.472 1.00 90.94 91 CYS A C 1
ATOM 734 O O . CYS A 1 91 ? -1.190 6.438 6.530 1.00 90.94 91 CYS A O 1
ATOM 736 N N . PRO A 1 92 ? -1.829 8.290 5.421 1.00 90.44 92 PRO A N 1
ATOM 737 C CA . PRO A 1 92 ? -2.501 8.862 6.578 1.00 90.44 92 PRO A CA 1
ATOM 738 C C . PRO A 1 92 ? -3.766 8.058 6.895 1.00 90.44 92 PRO A C 1
ATOM 740 O O . PRO A 1 92 ? -4.630 7.854 6.046 1.00 90.44 92 PRO A O 1
ATOM 743 N N . ILE A 1 93 ? -3.895 7.611 8.141 1.00 88.81 93 ILE A N 1
ATOM 744 C CA . ILE A 1 93 ? -5.062 6.892 8.651 1.00 88.81 93 ILE A CA 1
ATOM 745 C C . ILE A 1 93 ? -5.813 7.818 9.600 1.00 88.81 93 ILE A C 1
ATOM 747 O O . ILE A 1 93 ? -5.354 8.117 10.705 1.00 88.81 93 ILE A O 1
ATOM 751 N N . ASN A 1 94 ? -7.012 8.234 9.194 1.00 88.81 94 ASN A N 1
ATOM 752 C CA . ASN A 1 94 ? -7.904 9.017 10.036 1.00 88.81 94 ASN A CA 1
ATOM 753 C C . ASN A 1 94 ? -9.363 8.603 9.817 1.00 88.81 94 ASN A C 1
ATOM 755 O O . ASN A 1 94 ? -9.935 8.841 8.764 1.00 88.81 94 ASN A O 1
ATOM 759 N N . PHE A 1 95 ? -9.983 8.009 10.838 1.00 87.19 95 PHE A N 1
ATOM 760 C CA . PHE A 1 95 ? -11.371 7.536 10.764 1.00 87.19 95 PHE A CA 1
ATOM 761 C C . PHE A 1 95 ? -12.411 8.612 11.101 1.00 87.19 95 PHE A C 1
ATOM 763 O O . PHE A 1 95 ? -13.611 8.356 11.005 1.00 87.19 95 PHE A O 1
ATOM 770 N N . MET A 1 96 ? -11.967 9.787 11.554 1.00 84.38 96 MET A N 1
ATOM 771 C CA . MET A 1 96 ? -12.835 10.910 11.916 1.00 84.38 96 MET A CA 1
ATOM 772 C C . MET A 1 96 ? -13.035 11.885 10.757 1.00 84.38 96 MET A C 1
ATOM 774 O O . MET A 1 96 ? -13.976 12.675 10.791 1.00 84.38 96 MET A O 1
ATOM 778 N N . ILE A 1 97 ? -12.172 11.824 9.743 1.00 81.00 97 ILE A N 1
ATOM 779 C CA . ILE A 1 97 ? -12.211 12.679 8.559 1.00 81.00 97 ILE A CA 1
ATOM 780 C C . ILE A 1 97 ? -12.473 11.793 7.345 1.00 81.00 97 ILE A C 1
ATOM 782 O O . ILE A 1 97 ? -11.975 10.677 7.256 1.00 81.00 97 ILE A O 1
ATOM 786 N N . THR A 1 98 ? -13.280 12.281 6.410 1.00 75.56 98 THR A N 1
ATOM 787 C CA . THR A 1 98 ? -13.444 11.650 5.099 1.00 75.56 98 THR A CA 1
ATOM 788 C C . THR A 1 98 ? -12.636 12.455 4.094 1.00 75.56 98 THR A C 1
ATOM 790 O O . THR A 1 98 ? -12.893 13.646 3.912 1.00 75.56 98 THR A O 1
ATOM 793 N N . PHE A 1 99 ? -11.640 11.829 3.470 1.00 79.56 99 PHE A N 1
ATOM 794 C CA . PHE A 1 99 ? -10.893 12.466 2.392 1.00 79.56 99 PHE A CA 1
ATOM 795 C C . PHE A 1 99 ? -11.782 12.637 1.156 1.00 79.56 99 PHE A C 1
ATOM 797 O O . PHE A 1 99 ? -12.709 11.860 0.920 1.00 79.56 99 PHE A O 1
ATOM 804 N N . LYS A 1 100 ? -11.503 13.668 0.356 1.00 84.81 100 LYS A N 1
ATOM 805 C CA . LYS A 1 100 ? -12.138 13.817 -0.956 1.00 84.81 100 LYS A CA 1
ATOM 806 C C . LYS A 1 100 ? -11.549 12.789 -1.921 1.00 84.81 100 LYS A C 1
ATOM 808 O O . LYS A 1 100 ? -10.351 12.503 -1.860 1.00 84.81 100 LYS A O 1
ATOM 813 N N . SER A 1 101 ? -12.386 12.273 -2.817 1.00 87.62 101 SER A N 1
ATOM 814 C CA . SER A 1 101 ? -11.901 11.521 -3.972 1.00 87.62 101 SER A CA 1
ATOM 815 C C . SER A 1 101 ? -11.069 12.438 -4.868 1.00 87.62 101 SER A C 1
ATOM 817 O O . SER A 1 101 ? -11.383 13.619 -5.020 1.00 87.62 101 SER A O 1
ATOM 819 N N . ILE A 1 102 ? -10.007 11.887 -5.440 1.00 86.94 102 ILE A N 1
ATOM 820 C CA . ILE A 1 102 ? -9.077 12.581 -6.325 1.00 86.94 102 ILE A CA 1
ATOM 821 C C . ILE A 1 102 ? -8.970 11.760 -7.601 1.00 86.94 102 ILE A C 1
ATOM 823 O O . ILE A 1 102 ? -8.795 10.545 -7.534 1.00 86.94 102 ILE A O 1
ATOM 827 N N . ASN A 1 103 ? -9.066 12.424 -8.745 1.00 85.75 103 ASN A N 1
ATOM 828 C CA . ASN A 1 103 ? -8.776 11.842 -10.044 1.00 85.75 103 ASN A CA 1
ATOM 829 C C . ASN A 1 103 ? -7.977 12.876 -10.836 1.00 85.75 103 ASN A C 1
ATOM 831 O O . ASN A 1 103 ? -8.463 13.989 -11.045 1.00 85.75 103 ASN A O 1
ATOM 835 N N . HIS A 1 104 ? -6.744 12.537 -11.190 1.00 80.31 104 HIS A N 1
ATOM 836 C CA . HIS A 1 104 ? -5.861 13.413 -11.943 1.00 80.31 104 HIS A CA 1
ATOM 837 C C . HIS A 1 104 ? -5.768 12.977 -13.408 1.00 80.31 104 HIS A C 1
ATOM 839 O O . HIS A 1 104 ? -5.996 11.819 -13.747 1.00 80.31 104 HIS A O 1
ATOM 845 N N . GLU A 1 105 ? -5.387 13.909 -14.281 1.00 85.75 105 GLU A N 1
ATOM 846 C CA . GLU A 1 105 ? -4.982 13.576 -15.643 1.00 85.75 105 GLU A CA 1
ATOM 847 C C . GLU A 1 105 ? -3.653 12.810 -15.596 1.00 85.75 105 GLU A C 1
ATOM 849 O O . GLU A 1 105 ? -2.592 13.371 -15.303 1.00 85.75 105 GLU A O 1
ATOM 854 N N . ASN A 1 106 ? -3.732 11.498 -15.819 1.00 88.44 106 ASN A N 1
ATOM 855 C CA . ASN A 1 106 ? -2.609 10.586 -15.610 1.00 88.44 106 ASN A CA 1
ATOM 856 C C . ASN A 1 106 ? -1.411 10.913 -16.507 1.00 88.44 106 ASN A C 1
ATOM 858 O O . ASN A 1 106 ? -0.276 10.802 -16.051 1.00 88.44 106 ASN A O 1
ATOM 862 N N . ASP A 1 107 ? -1.649 11.357 -17.742 1.00 89.25 107 ASP A N 1
ATOM 863 C CA . ASP A 1 107 ? -0.582 11.629 -18.708 1.00 89.25 107 ASP A CA 1
ATOM 864 C C . ASP A 1 107 ? 0.335 12.758 -18.234 1.00 89.25 107 ASP A C 1
ATOM 866 O O . ASP A 1 107 ? 1.557 12.621 -18.278 1.00 89.25 107 ASP A O 1
ATOM 870 N N . VAL A 1 108 ? -0.233 13.832 -17.677 1.00 88.25 108 VAL A N 1
ATOM 871 C CA . VAL A 1 108 ? 0.540 14.946 -17.105 1.00 88.25 108 VAL A CA 1
ATOM 872 C C . VAL A 1 108 ? 1.383 14.468 -15.921 1.00 88.25 108 VAL A C 1
ATOM 874 O O . VAL A 1 108 ? 2.548 14.849 -15.791 1.00 88.25 108 VAL A O 1
ATOM 877 N N . ILE A 1 109 ? 0.829 13.599 -15.070 1.00 88.44 109 ILE A N 1
ATOM 878 C CA . ILE A 1 109 ? 1.567 13.035 -13.935 1.00 88.44 109 ILE A CA 1
ATOM 879 C C . ILE A 1 109 ? 2.697 12.124 -14.408 1.00 88.44 109 ILE A C 1
ATOM 881 O O . ILE A 1 109 ? 3.807 12.220 -13.886 1.00 88.44 109 ILE A O 1
ATOM 885 N N . PHE A 1 110 ? 2.441 11.248 -15.378 1.00 89.44 110 PHE A N 1
ATOM 886 C CA . PHE A 1 110 ? 3.458 10.345 -15.905 1.00 89.44 110 PHE A CA 1
ATOM 887 C C . PHE A 1 110 ? 4.579 11.101 -16.607 1.00 89.44 110 PHE A C 1
ATOM 889 O O . PHE A 1 110 ? 5.742 10.767 -16.395 1.00 89.44 110 PHE A O 1
ATOM 896 N N . GLN A 1 111 ? 4.252 12.140 -17.380 1.00 88.50 111 GLN A N 1
ATOM 897 C CA . GLN A 1 111 ? 5.258 13.017 -17.977 1.00 88.50 111 GLN A CA 1
ATOM 898 C C . GLN A 1 111 ? 6.090 13.691 -16.893 1.00 88.50 111 GLN A C 1
ATOM 900 O O . GLN A 1 111 ? 7.308 13.575 -16.921 1.00 88.50 111 GLN A O 1
ATOM 905 N N . LYS A 1 112 ? 5.453 14.283 -15.876 1.00 88.06 112 LYS A N 1
ATOM 906 C CA . LYS A 1 112 ? 6.171 14.899 -14.755 1.00 88.06 112 LYS A CA 1
ATOM 907 C C . LYS A 1 112 ? 7.109 13.911 -14.061 1.00 88.06 112 LYS A C 1
ATOM 909 O O . LYS A 1 112 ? 8.280 14.214 -13.888 1.00 88.06 112 LYS A O 1
ATOM 914 N N . LEU A 1 113 ? 6.611 12.729 -13.700 1.00 87.31 113 LEU A N 1
ATOM 915 C CA . LEU A 1 113 ? 7.409 11.672 -13.075 1.00 87.31 113 LEU A CA 1
ATOM 916 C C . LEU A 1 113 ? 8.609 11.265 -13.937 1.00 87.31 113 LEU A C 1
ATOM 918 O O . LEU A 1 113 ? 9.705 11.074 -13.420 1.00 87.31 113 LEU A O 1
ATOM 922 N N . LYS A 1 114 ? 8.397 11.127 -15.248 1.00 86.31 114 LYS A N 1
ATOM 923 C CA . LYS A 1 114 ? 9.443 10.758 -16.200 1.00 86.31 114 LYS A CA 1
ATOM 924 C C . LYS A 1 114 ? 10.496 11.857 -16.329 1.00 86.31 114 LYS A C 1
ATOM 926 O O . LYS A 1 114 ? 11.678 11.553 -16.277 1.00 86.31 114 LYS A O 1
ATOM 931 N N . THR A 1 115 ? 10.068 13.107 -16.477 1.00 85.62 115 THR A N 1
ATOM 932 C CA . THR A 1 115 ? 10.935 14.287 -16.552 1.00 85.62 115 THR A CA 1
ATOM 933 C C . THR A 1 115 ? 11.784 14.412 -15.291 1.00 85.62 115 THR A C 1
ATOM 935 O O . THR A 1 115 ? 13.004 14.420 -15.387 1.00 85.62 115 THR A O 1
ATOM 938 N N . THR A 1 116 ? 11.162 14.377 -14.108 1.00 83.75 116 THR A N 1
ATOM 939 C CA . THR A 1 116 ? 11.868 14.414 -12.817 1.00 83.75 116 THR A CA 1
ATOM 940 C C . THR A 1 116 ? 12.905 13.295 -12.702 1.00 83.75 116 THR A C 1
ATOM 942 O O . THR A 1 116 ? 14.039 13.545 -12.316 1.00 83.75 116 THR A O 1
ATOM 945 N N . ALA A 1 117 ? 12.564 12.070 -13.106 1.00 82.38 117 ALA A N 1
ATOM 946 C CA . ALA A 1 117 ? 13.494 10.947 -13.026 1.00 82.38 117 ALA A CA 1
ATOM 947 C C . ALA A 1 117 ? 14.674 11.012 -14.017 1.00 82.38 117 ALA A C 1
ATOM 949 O O . ALA A 1 117 ? 15.667 10.319 -13.800 1.00 82.38 117 ALA A O 1
ATOM 950 N N . LEU A 1 118 ? 14.559 11.782 -15.106 1.00 81.31 118 LEU A N 1
ATOM 951 C CA . LEU A 1 118 ? 15.597 11.920 -16.136 1.00 81.31 118 LEU A CA 1
ATOM 952 C C . LEU A 1 118 ? 16.460 13.177 -15.967 1.00 81.31 118 LEU A C 1
ATOM 954 O O . LEU A 1 118 ? 17.613 13.162 -16.388 1.00 81.31 118 LEU A O 1
ATOM 958 N N . GLU A 1 119 ? 15.898 14.255 -15.421 1.00 75.50 119 GLU A N 1
ATOM 959 C CA . GLU A 1 119 ? 16.536 15.578 -15.369 1.00 75.50 119 GLU A CA 1
ATOM 960 C C . GLU A 1 119 ? 17.219 15.883 -14.030 1.00 75.50 119 GLU A C 1
ATOM 962 O O . GLU A 1 119 ? 18.082 16.758 -13.980 1.00 75.50 119 GLU A O 1
ATOM 967 N N . GLU A 1 120 ? 16.865 15.188 -12.945 1.00 70.12 120 GLU A N 1
ATOM 968 C CA . GLU A 1 120 ? 17.533 15.375 -11.655 1.00 70.12 120 GLU A CA 1
ATOM 969 C C . GLU A 1 120 ? 18.941 14.748 -11.660 1.00 70.12 120 GLU A C 1
ATOM 971 O O . GLU A 1 120 ? 19.139 13.630 -12.137 1.00 70.12 120 GLU A O 1
ATOM 976 N N . GLU A 1 121 ? 19.925 15.474 -11.108 1.00 56.12 121 GLU A N 1
ATOM 977 C CA . GLU A 1 121 ? 21.338 15.051 -11.027 1.00 56.12 121 GLU A CA 1
ATOM 978 C C . GLU A 1 121 ? 21.527 13.722 -10.267 1.00 56.12 121 GLU A C 1
ATOM 980 O O . GLU A 1 121 ? 22.498 13.004 -10.509 1.00 56.12 121 GLU A O 1
ATOM 985 N N . ASP A 1 122 ? 20.575 13.377 -9.392 1.00 61.50 122 ASP A N 1
ATOM 986 C CA . ASP A 1 122 ? 20.434 12.061 -8.772 1.00 61.50 122 ASP A CA 1
ATOM 987 C C . ASP A 1 122 ? 19.141 11.403 -9.298 1.00 61.50 122 ASP A C 1
ATOM 989 O O . ASP A 1 122 ? 18.045 11.790 -8.882 1.00 61.50 122 ASP A O 1
ATOM 993 N N . PRO A 1 123 ? 19.212 10.460 -10.258 1.00 59.84 123 PRO A N 1
ATOM 994 C CA . PRO A 1 123 ? 18.027 9.876 -10.874 1.00 59.84 123 PRO A CA 1
ATOM 995 C C . PRO A 1 123 ? 17.161 9.158 -9.831 1.00 59.84 123 PRO A C 1
ATOM 997 O O . PRO A 1 123 ? 17.480 8.076 -9.326 1.00 59.84 123 PRO A O 1
ATOM 1000 N N . CYS A 1 124 ? 16.016 9.768 -9.542 1.00 66.12 124 CYS A N 1
ATOM 1001 C CA . CYS A 1 124 ? 15.155 9.455 -8.412 1.00 66.12 124 CYS A CA 1
ATOM 1002 C C . CYS A 1 124 ? 14.308 8.176 -8.568 1.00 66.12 124 CYS A C 1
ATOM 1004 O O . CYS A 1 124 ? 13.077 8.194 -8.678 1.00 66.12 124 CYS A O 1
ATOM 1006 N N . CYS A 1 125 ? 14.963 7.018 -8.525 1.00 81.38 125 CYS A N 1
ATOM 1007 C CA . CYS A 1 125 ? 14.278 5.733 -8.421 1.00 81.38 125 CYS A CA 1
ATOM 1008 C C . CYS A 1 125 ? 13.508 5.611 -7.095 1.00 81.38 125 CYS A C 1
ATOM 1010 O O . CYS A 1 125 ? 14.017 5.938 -6.027 1.00 81.38 125 CYS A O 1
ATOM 1012 N N . GLY A 1 126 ? 12.292 5.070 -7.145 1.00 83.19 126 GLY A N 1
ATOM 1013 C CA . GLY A 1 126 ? 11.465 4.791 -5.971 1.00 83.19 126 GLY A CA 1
ATOM 1014 C C . GLY A 1 126 ? 10.567 5.955 -5.558 1.00 83.19 126 GLY A C 1
ATOM 1015 O O . GLY A 1 126 ? 9.769 5.794 -4.631 1.00 83.19 126 GLY A O 1
ATOM 1016 N N . GLN A 1 127 ? 10.638 7.094 -6.260 1.00 87.38 127 GLN A N 1
ATOM 1017 C CA . GLN A 1 127 ? 9.660 8.170 -6.121 1.00 87.38 127 GLN A CA 1
ATOM 1018 C C . GLN A 1 127 ? 8.255 7.659 -6.431 1.00 87.38 127 GLN A C 1
ATOM 1020 O O . GLN A 1 127 ? 8.047 6.893 -7.378 1.00 87.38 127 GLN A O 1
ATOM 1025 N N . SER A 1 128 ? 7.286 8.107 -5.632 1.00 89.88 128 SER A N 1
ATOM 1026 C CA . SER A 1 128 ? 5.884 7.758 -5.809 1.00 89.88 128 SER A CA 1
ATOM 1027 C C . SER A 1 128 ? 4.988 8.988 -5.821 1.00 89.88 128 SER A C 1
ATOM 1029 O O . SER A 1 128 ? 5.268 9.991 -5.168 1.00 89.88 128 SER A O 1
ATOM 1031 N N . THR A 1 129 ? 3.885 8.903 -6.556 1.00 91.19 129 THR A N 1
ATOM 1032 C CA . THR A 1 129 ? 2.843 9.935 -6.577 1.00 91.19 129 THR A CA 1
ATOM 1033 C C . THR A 1 129 ? 1.463 9.295 -6.620 1.00 91.19 129 THR A C 1
ATOM 1035 O O . THR A 1 129 ? 1.300 8.168 -7.094 1.00 91.19 129 THR A O 1
ATOM 1038 N N . VAL A 1 130 ? 0.459 10.010 -6.120 1.00 92.00 130 VAL A N 1
ATOM 1039 C CA . VAL A 1 130 ? -0.936 9.562 -6.132 1.00 92.00 130 VAL A CA 1
ATOM 1040 C C . VAL A 1 130 ? -1.555 9.893 -7.487 1.00 92.00 130 VAL A C 1
ATOM 1042 O O . VAL A 1 130 ? -1.628 11.058 -7.864 1.00 92.00 130 VAL A O 1
ATOM 1045 N N . LEU A 1 131 ? -2.036 8.872 -8.196 1.00 92.31 131 LEU A N 1
ATOM 1046 C CA . LEU A 1 131 ? -2.807 9.041 -9.434 1.00 92.31 131 LEU A CA 1
ATOM 1047 C C . LEU A 1 131 ? -4.290 9.250 -9.137 1.00 92.31 131 LEU A C 1
ATOM 1049 O O . LEU A 1 131 ? -4.951 10.129 -9.683 1.00 92.31 131 LEU A O 1
ATOM 1053 N N . GLU A 1 132 ? -4.813 8.418 -8.243 1.00 92.94 132 GLU A N 1
ATOM 1054 C CA . GLU A 1 132 ? -6.234 8.353 -7.962 1.00 92.94 132 GLU A CA 1
ATOM 1055 C C . GLU A 1 132 ? -6.455 8.033 -6.488 1.00 92.94 132 GLU A C 1
ATOM 1057 O O . GLU A 1 132 ? -5.767 7.194 -5.906 1.00 92.94 132 GLU A O 1
ATOM 1062 N N . ARG A 1 133 ? -7.464 8.665 -5.892 1.00 93.19 133 ARG A N 1
ATOM 1063 C CA . ARG A 1 133 ? -8.022 8.279 -4.601 1.00 93.19 133 ARG A CA 1
ATOM 1064 C C . ARG A 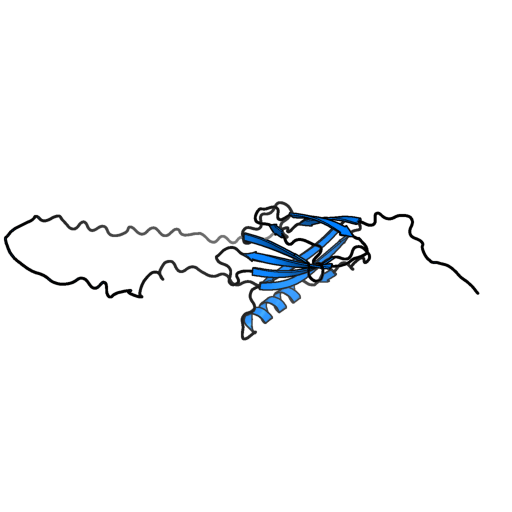1 133 ? -9.527 8.117 -4.739 1.00 93.19 133 ARG A C 1
ATOM 1066 O O . ARG A 1 133 ? -10.234 9.076 -5.035 1.00 93.19 133 ARG A O 1
ATOM 1073 N N . LYS A 1 134 ? -10.027 6.919 -4.462 1.00 91.44 134 LYS A N 1
ATOM 1074 C CA . LYS A 1 134 ? -11.455 6.601 -4.397 1.00 91.44 134 LYS A CA 1
ATOM 1075 C C . LYS A 1 134 ? -11.853 6.380 -2.946 1.00 91.44 134 LYS A C 1
ATOM 1077 O O . LYS A 1 134 ? -11.353 5.461 -2.299 1.00 91.44 134 LYS A O 1
ATOM 1082 N N . VAL A 1 135 ? -12.771 7.202 -2.444 1.00 88.31 135 VAL A N 1
ATOM 1083 C CA . VAL A 1 135 ? -13.298 7.088 -1.080 1.00 88.31 135 VAL A CA 1
ATOM 1084 C C . VAL A 1 135 ? -14.764 6.673 -1.134 1.00 88.31 135 VAL A C 1
ATOM 1086 O O . VAL A 1 135 ? -15.581 7.310 -1.795 1.00 88.31 135 VAL A O 1
ATOM 1089 N N . THR A 1 136 ? -15.105 5.600 -0.426 1.00 86.69 136 THR A N 1
ATOM 1090 C CA . THR A 1 136 ? -16.484 5.161 -0.191 1.00 86.69 136 THR A CA 1
ATOM 1091 C C . THR A 1 136 ? -16.756 5.107 1.314 1.00 86.69 136 THR A C 1
ATOM 1093 O O . THR A 1 136 ? -15.820 5.095 2.114 1.00 86.69 136 THR A O 1
ATOM 1096 N N . PRO A 1 137 ? -18.021 4.987 1.757 1.00 81.56 137 PRO A N 1
ATOM 1097 C CA . PRO A 1 137 ? -18.326 4.858 3.183 1.00 81.56 137 PRO A CA 1
ATOM 1098 C C . PRO A 1 137 ? -17.672 3.651 3.878 1.00 81.56 137 PRO A C 1
ATOM 1100 O O . PRO A 1 137 ? -17.643 3.599 5.106 1.00 81.56 137 PRO A O 1
ATOM 1103 N N . ARG A 1 138 ? -17.206 2.647 3.119 1.00 84.06 138 ARG A N 1
ATOM 1104 C CA . ARG A 1 138 ? -16.659 1.391 3.660 1.00 84.06 138 ARG A CA 1
ATOM 1105 C C . ARG A 1 138 ? -15.176 1.180 3.372 1.00 84.06 138 ARG A C 1
ATOM 1107 O O . ARG A 1 138 ? -14.575 0.328 4.022 1.00 84.06 138 ARG A O 1
ATOM 1114 N N . ASN A 1 139 ? -14.600 1.884 2.403 1.00 88.50 139 ASN A N 1
ATOM 1115 C CA . ASN A 1 139 ? -13.204 1.716 2.020 1.00 88.50 139 ASN A CA 1
ATOM 1116 C C . ASN A 1 139 ? -12.614 3.001 1.432 1.00 88.50 139 ASN A C 1
ATOM 1118 O O . ASN A 1 139 ? -13.325 3.862 0.921 1.00 88.50 139 ASN A O 1
ATOM 1122 N N . GLU A 1 140 ? -11.294 3.082 1.482 1.00 92.00 140 GLU A N 1
ATOM 1123 C CA . GLU A 1 140 ? -10.497 4.059 0.757 1.00 92.00 140 GLU A CA 1
ATOM 1124 C C . GLU A 1 140 ? -9.478 3.285 -0.077 1.00 92.00 140 GLU A C 1
ATOM 1126 O O . GLU A 1 140 ? -8.866 2.332 0.409 1.00 92.00 140 GLU A O 1
ATOM 1131 N N . THR A 1 141 ? -9.350 3.645 -1.350 1.00 92.38 141 THR A N 1
ATOM 1132 C CA . THR A 1 141 ? -8.363 3.078 -2.274 1.00 92.38 141 THR A CA 1
ATOM 1133 C C . THR A 1 141 ? -7.549 4.213 -2.863 1.00 92.38 141 THR A C 1
ATOM 1135 O O . THR A 1 141 ? -8.124 5.132 -3.442 1.00 92.38 141 THR A O 1
ATOM 1138 N N . THR A 1 142 ? -6.228 4.129 -2.739 1.00 94.62 142 THR A N 1
ATOM 1139 C CA . THR A 1 142 ? -5.295 5.091 -3.332 1.00 94.62 142 THR A CA 1
ATOM 1140 C C . THR A 1 142 ? -4.389 4.353 -4.308 1.00 94.62 142 THR A C 1
ATOM 1142 O O . THR A 1 142 ? -3.729 3.383 -3.937 1.00 94.62 142 THR A O 1
ATOM 1145 N N . THR A 1 143 ? -4.381 4.800 -5.559 1.00 94.75 143 THR A N 1
ATOM 1146 C CA . THR A 1 143 ? -3.530 4.279 -6.627 1.00 94.75 143 THR A CA 1
ATOM 1147 C C . THR A 1 143 ? -2.272 5.128 -6.706 1.00 94.75 143 THR A C 1
ATOM 1149 O O . THR A 1 143 ? -2.355 6.344 -6.886 1.00 94.75 143 THR A O 1
ATOM 1152 N N . HIS A 1 144 ? -1.112 4.483 -6.599 1.00 94.12 144 HIS A N 1
ATOM 1153 C CA . HIS A 1 144 ? 0.187 5.138 -6.703 1.00 94.12 144 HIS A CA 1
ATOM 1154 C C . HIS A 1 144 ? 0.889 4.745 -8.001 1.00 94.12 144 HIS A C 1
ATOM 1156 O O . HIS A 1 144 ? 0.883 3.573 -8.378 1.00 94.12 144 HIS A O 1
ATOM 1162 N N . ALA A 1 145 ? 1.533 5.715 -8.643 1.00 92.88 145 ALA A N 1
ATOM 1163 C CA . ALA A 1 145 ? 2.579 5.460 -9.624 1.00 92.88 145 ALA A CA 1
ATOM 1164 C C . ALA A 1 145 ? 3.931 5.511 -8.919 1.00 92.88 145 ALA A C 1
ATOM 1166 O O . ALA A 1 145 ? 4.144 6.385 -8.080 1.00 92.88 145 ALA A O 1
ATOM 1167 N N . ILE A 1 146 ? 4.822 4.578 -9.253 1.00 91.69 146 ILE A N 1
ATOM 1168 C CA . ILE A 1 146 ? 6.179 4.508 -8.710 1.00 91.69 146 ILE A CA 1
ATOM 1169 C C . ILE A 1 146 ? 7.146 4.438 -9.885 1.00 91.69 146 ILE A C 1
ATOM 1171 O O . ILE A 1 146 ? 6.977 3.594 -10.765 1.00 91.69 146 ILE A O 1
ATOM 1175 N N . VAL A 1 147 ? 8.151 5.309 -9.893 1.00 90.62 147 VAL A N 1
ATOM 1176 C CA . VAL A 1 147 ? 9.180 5.319 -10.936 1.00 90.62 147 VAL A CA 1
ATOM 1177 C C . VAL A 1 147 ? 10.327 4.409 -10.534 1.00 90.62 147 VAL A C 1
ATOM 1179 O O . VAL A 1 147 ? 10.809 4.462 -9.405 1.00 90.62 147 VAL A O 1
ATOM 1182 N N . THR A 1 148 ? 10.779 3.558 -11.451 1.00 88.69 148 THR A N 1
ATOM 1183 C CA . THR A 1 148 ? 11.951 2.713 -11.231 1.00 88.69 148 THR A CA 1
ATOM 1184 C C . THR A 1 148 ? 12.670 2.417 -12.542 1.00 88.69 148 THR A C 1
ATOM 1186 O O . THR A 1 148 ? 12.036 2.319 -13.591 1.00 88.69 148 THR A O 1
ATOM 1189 N N . ASN A 1 149 ? 13.991 2.259 -12.475 1.00 84.81 149 ASN A N 1
ATOM 1190 C CA . ASN A 1 149 ? 14.804 1.813 -13.607 1.00 84.81 149 ASN A CA 1
ATOM 1191 C C . ASN A 1 149 ? 14.847 0.280 -13.639 1.00 84.81 149 ASN A C 1
ATOM 1193 O O . ASN A 1 149 ? 14.693 -0.362 -12.605 1.00 84.81 149 ASN A O 1
ATOM 1197 N N . ILE A 1 150 ? 15.094 -0.325 -14.798 1.00 83.12 150 ILE A N 1
ATOM 1198 C CA . ILE A 1 150 ? 15.348 -1.770 -14.896 1.00 83.12 150 ILE A CA 1
ATOM 1199 C C . ILE A 1 150 ? 16.859 -1.974 -14.975 1.00 83.12 150 ILE A C 1
ATOM 1201 O O . ILE A 1 150 ? 17.526 -1.372 -15.815 1.00 83.12 150 ILE A O 1
ATOM 1205 N N . ARG A 1 151 ? 17.408 -2.818 -14.100 1.00 81.06 151 ARG A N 1
ATOM 1206 C CA . ARG A 1 151 ? 18.811 -3.233 -14.168 1.00 81.06 151 ARG A CA 1
ATOM 1207 C C . ARG A 1 151 ? 18.909 -4.460 -15.061 1.00 81.06 151 ARG A C 1
ATOM 1209 O O . ARG A 1 151 ? 18.379 -5.516 -14.728 1.00 81.06 151 ARG A O 1
ATOM 1216 N N . VAL A 1 152 ? 19.600 -4.317 -16.186 1.00 77.44 152 VAL A N 1
ATOM 1217 C CA . VAL A 1 152 ? 19.948 -5.454 -17.038 1.00 77.44 152 VAL A CA 1
ATOM 1218 C C . VAL A 1 152 ? 21.146 -6.154 -16.408 1.00 77.44 152 VAL A C 1
ATOM 1220 O O . VAL A 1 152 ? 22.202 -5.547 -16.241 1.00 77.44 152 VAL A O 1
ATOM 1223 N N . HIS A 1 153 ? 20.971 -7.416 -16.026 1.00 63.69 153 HIS A N 1
ATOM 1224 C CA . HIS A 1 153 ? 22.088 -8.254 -15.613 1.00 63.69 153 HIS A CA 1
ATOM 1225 C C . HIS A 1 153 ? 22.851 -8.668 -16.873 1.00 63.69 153 HIS A C 1
ATOM 1227 O O . HIS A 1 153 ? 22.296 -9.370 -17.715 1.00 63.69 153 HIS A O 1
ATOM 1233 N N . ASP A 1 154 ? 24.094 -8.213 -17.021 1.00 69.62 154 ASP A N 1
ATOM 1234 C CA . ASP A 1 154 ? 24.984 -8.682 -18.082 1.00 69.62 154 ASP A CA 1
ATOM 1235 C C . ASP A 1 154 ? 25.688 -9.959 -17.588 1.00 69.62 154 ASP A C 1
ATOM 1237 O O . ASP A 1 154 ? 26.538 -9.872 -16.698 1.00 69.62 154 ASP A O 1
ATOM 1241 N N . PRO A 1 155 ? 25.331 -11.155 -18.093 1.00 59.97 155 PRO A N 1
ATOM 1242 C CA . PRO A 1 155 ? 25.939 -12.408 -17.652 1.00 59.97 155 PRO A CA 1
ATOM 1243 C C . PRO A 1 155 ? 27.424 -12.539 -18.041 1.00 59.97 155 PRO A C 1
ATOM 1245 O O . PRO A 1 155 ? 28.056 -13.516 -17.658 1.00 59.97 155 PRO A O 1
ATOM 1248 N N . HIS A 1 156 ? 28.006 -11.580 -18.777 1.00 58.25 156 HIS A N 1
ATOM 1249 C CA . HIS A 1 156 ? 29.417 -11.600 -19.174 1.00 58.25 156 HIS A CA 1
ATOM 1250 C C . HIS A 1 156 ? 30.376 -10.807 -18.268 1.00 58.25 156 HIS A C 1
ATOM 1252 O O . HIS A 1 156 ? 31.564 -10.717 -18.581 1.00 58.25 156 HIS A O 1
ATOM 1258 N N . ARG A 1 157 ? 29.918 -10.267 -17.129 1.00 50.69 157 ARG A N 1
ATOM 1259 C CA . ARG A 1 157 ? 30.769 -9.538 -16.164 1.00 50.69 157 ARG A CA 1
ATOM 1260 C C . ARG A 1 157 ? 31.074 -10.318 -14.879 1.00 50.69 157 ARG A 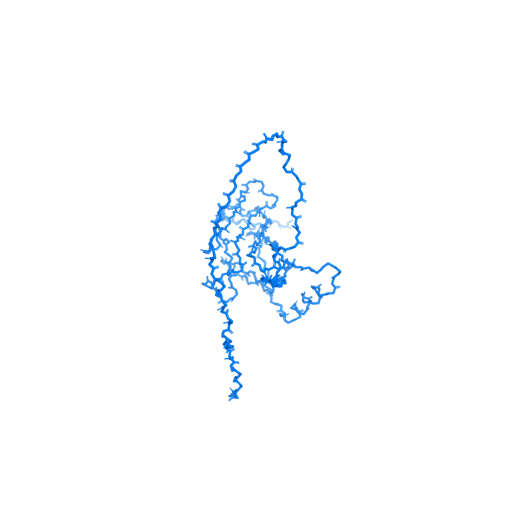C 1
ATOM 1262 O O . ARG A 1 157 ? 31.054 -9.743 -13.795 1.00 50.69 157 ARG A O 1
ATOM 1269 N N . GLU A 1 158 ? 31.407 -11.601 -14.987 1.00 50.47 158 GLU A N 1
ATOM 1270 C CA . GLU A 1 158 ? 32.002 -12.353 -13.873 1.00 50.47 158 GLU A CA 1
ATOM 1271 C C . GLU A 1 158 ? 33.517 -12.557 -14.084 1.00 50.47 158 GLU A C 1
ATOM 1273 O O . GLU A 1 158 ? 33.958 -13.066 -15.112 1.00 50.47 158 GLU A O 1
ATOM 1278 N N . ASN A 1 159 ? 34.288 -12.149 -13.066 1.00 48.97 159 ASN A N 1
ATOM 1279 C CA . ASN A 1 159 ? 35.719 -12.367 -12.808 1.00 48.97 159 ASN A CA 1
ATOM 1280 C C . ASN A 1 159 ? 36.7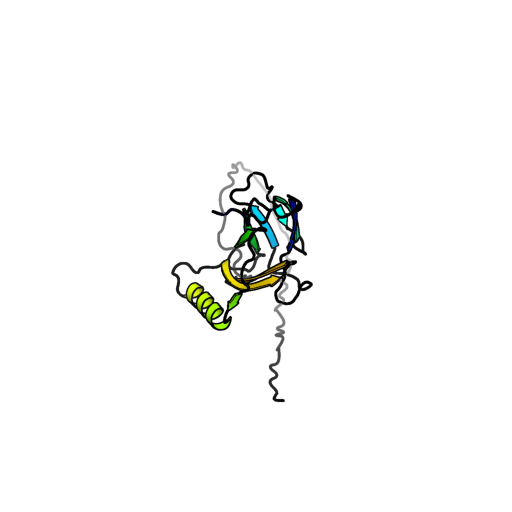76 -11.763 -13.750 1.00 48.97 159 ASN A C 1
ATOM 1282 O O . ASN A 1 159 ? 37.300 -12.431 -14.638 1.00 48.97 159 ASN A O 1
ATOM 1286 N N . LYS A 1 160 ? 37.255 -10.563 -13.386 1.00 43.56 160 LYS A N 1
ATOM 1287 C CA . LYS A 1 160 ? 38.682 -10.201 -13.458 1.00 43.56 160 LYS A CA 1
ATOM 1288 C C . LYS A 1 160 ? 39.050 -9.251 -12.320 1.00 43.56 160 LYS A C 1
ATOM 1290 O O . LYS A 1 160 ? 39.322 -8.094 -12.578 1.00 43.56 160 LYS A O 1
ATOM 1295 N N . ASP A 1 161 ? 39.074 -9.751 -11.093 1.00 39.91 161 ASP A N 1
ATOM 1296 C CA . ASP A 1 161 ? 39.979 -9.221 -10.072 1.00 39.91 161 ASP A CA 1
ATOM 1297 C C . ASP A 1 161 ? 40.520 -10.423 -9.303 1.00 39.91 161 ASP A C 1
ATOM 1299 O O . ASP A 1 161 ? 39.823 -11.074 -8.524 1.00 39.91 161 ASP A O 1
ATOM 1303 N N . GLY A 1 162 ? 41.750 -10.790 -9.656 1.00 36.53 162 GLY A N 1
ATOM 1304 C CA . GLY A 1 162 ? 42.474 -11.889 -9.048 1.00 36.53 162 GLY A CA 1
ATOM 1305 C C . GLY A 1 162 ? 42.736 -11.602 -7.576 1.00 36.53 162 GLY A C 1
ATOM 1306 O O . GLY A 1 162 ? 43.315 -10.578 -7.222 1.00 36.53 162 GLY A O 1
ATOM 1307 N N . ILE A 1 163 ? 42.339 -12.543 -6.727 1.00 40.91 163 ILE A N 1
ATOM 1308 C CA . ILE A 1 163 ? 42.969 -12.723 -5.427 1.00 40.91 163 ILE A CA 1
ATOM 1309 C C . ILE A 1 163 ? 44.102 -13.723 -5.644 1.00 40.91 163 ILE A C 1
ATOM 1311 O O . ILE A 1 163 ? 43.857 -14.912 -5.802 1.00 40.91 163 ILE A O 1
ATOM 1315 N N . ASP A 1 164 ? 45.324 -13.213 -5.634 1.00 35.50 164 ASP A N 1
ATOM 1316 C CA . ASP A 1 164 ? 46.569 -13.918 -5.328 1.00 35.50 164 ASP A CA 1
ATOM 1317 C C . ASP A 1 164 ? 47.422 -12.839 -4.647 1.00 35.50 164 ASP A C 1
ATOM 1319 O O . ASP A 1 164 ? 47.507 -11.722 -5.150 1.00 35.50 164 ASP A O 1
ATOM 1323 N N . ILE A 1 165 ? 48.021 -12.975 -3.467 1.00 35.41 165 ILE A N 1
ATOM 1324 C CA . ILE A 1 165 ? 48.711 -14.070 -2.771 1.00 35.41 165 ILE A CA 1
ATOM 1325 C C . ILE A 1 165 ? 48.889 -13.535 -1.320 1.00 35.41 165 ILE A C 1
ATOM 1327 O O . ILE A 1 165 ? 48.979 -12.329 -1.118 1.00 35.41 165 ILE A O 1
ATOM 1331 N N . ALA A 1 166 ? 48.918 -14.300 -0.230 1.00 29.23 166 ALA A N 1
ATOM 1332 C CA . ALA A 1 166 ? 49.870 -15.365 0.023 1.00 29.23 166 ALA A CA 1
ATOM 1333 C C . ALA A 1 166 ? 49.388 -16.253 1.185 1.00 29.23 166 ALA A C 1
ATOM 1335 O O . ALA A 1 166 ? 49.170 -15.781 2.303 1.00 29.23 166 ALA A O 1
ATOM 1336 N N . LYS A 1 167 ? 49.302 -17.566 0.951 1.00 34.69 167 LYS A N 1
ATOM 1337 C CA . LYS A 1 167 ? 49.483 -18.545 2.024 1.00 34.69 167 LYS A CA 1
ATOM 1338 C C . LYS A 1 167 ? 50.976 -18.820 2.137 1.00 34.69 167 LYS A C 1
ATOM 1340 O O . LYS A 1 167 ? 51.561 -19.483 1.290 1.00 34.69 167 LYS A O 1
ATOM 1345 N N . THR A 1 168 ? 51.570 -18.296 3.199 1.00 29.30 168 THR A N 1
ATOM 1346 C CA . THR A 1 168 ? 52.862 -18.724 3.729 1.00 29.30 168 THR A CA 1
ATOM 1347 C C . THR A 1 168 ? 52.812 -20.222 4.008 1.00 29.30 168 THR A C 1
ATOM 1349 O O . THR A 1 168 ? 52.088 -20.640 4.909 1.00 29.30 168 THR A O 1
ATOM 1352 N N . MET A 1 169 ? 53.597 -21.023 3.288 1.00 28.94 169 MET A N 1
ATOM 1353 C CA . MET A 1 169 ? 54.057 -22.308 3.804 1.00 28.94 169 MET A CA 1
ATOM 1354 C C . MET A 1 169 ? 55.535 -22.523 3.492 1.00 28.94 169 MET A C 1
ATOM 1356 O O . MET A 1 169 ? 56.024 -22.357 2.379 1.00 28.94 169 MET A O 1
ATOM 1360 N N . THR A 1 170 ? 56.212 -22.816 4.588 1.00 29.34 170 THR A N 1
ATOM 1361 C CA . THR A 1 170 ? 57.627 -22.980 4.860 1.00 29.34 170 THR A CA 1
ATOM 1362 C C . THR A 1 170 ? 58.255 -24.107 4.043 1.00 29.34 170 THR A C 1
ATOM 1364 O O . THR A 1 170 ? 57.702 -25.196 3.929 1.00 29.34 170 THR A O 1
ATOM 1367 N N . VAL A 1 171 ? 59.460 -23.840 3.544 1.00 28.50 171 VAL A N 1
ATOM 1368 C CA . VAL A 1 171 ? 60.398 -24.800 2.950 1.00 28.50 171 VAL A CA 1
ATOM 1369 C C . VAL A 1 171 ? 60.818 -25.857 3.979 1.00 28.50 171 VAL A C 1
ATOM 1371 O O . VAL A 1 171 ? 61.110 -25.491 5.118 1.00 28.50 171 VAL A O 1
ATOM 1374 N N . LYS A 1 172 ? 60.939 -27.124 3.554 1.00 30.91 172 LYS A N 1
ATOM 1375 C CA . LYS A 1 172 ? 62.144 -27.967 3.719 1.00 30.91 172 LYS A CA 1
ATOM 1376 C C . LYS A 1 172 ? 62.129 -29.169 2.746 1.00 30.91 172 LYS A C 1
ATOM 1378 O O . LYS A 1 172 ? 61.053 -29.501 2.257 1.00 30.91 172 LYS A O 1
ATOM 1383 N N . PRO A 1 173 ? 63.309 -29.727 2.410 1.00 33.88 173 PRO A N 1
ATOM 1384 C CA . PRO A 1 173 ? 63.591 -30.340 1.113 1.00 33.88 173 PRO A CA 1
ATOM 1385 C C . PRO A 1 173 ? 63.731 -31.874 1.160 1.00 33.88 173 PRO A C 1
ATOM 1387 O O . PRO A 1 173 ? 63.674 -32.466 2.236 1.00 33.88 173 PRO A O 1
ATOM 1390 N N . ASP A 1 174 ? 63.979 -32.420 -0.038 1.00 29.38 174 ASP A N 1
ATOM 1391 C CA . ASP A 1 174 ? 64.800 -33.596 -0.387 1.00 29.38 174 ASP A CA 1
ATOM 1392 C C . ASP A 1 174 ? 64.113 -34.775 -1.126 1.00 29.38 174 ASP A C 1
ATOM 1394 O O . ASP A 1 174 ? 63.274 -35.495 -0.592 1.00 29.38 174 ASP A O 1
ATOM 1398 N N . THR A 1 175 ? 64.559 -34.877 -2.392 1.00 29.16 175 THR A N 1
ATOM 1399 C CA . THR A 1 175 ? 64.944 -36.030 -3.238 1.00 29.16 175 THR A CA 1
ATOM 1400 C C . THR A 1 175 ? 63.956 -37.090 -3.767 1.00 29.16 175 THR A C 1
ATOM 1402 O O . THR A 1 175 ? 63.382 -37.889 -3.036 1.00 29.16 175 THR A O 1
ATOM 1405 N N . ASP A 1 176 ? 63.968 -37.139 -5.111 1.00 27.78 176 ASP A N 1
ATOM 1406 C CA . ASP A 1 176 ? 64.224 -38.296 -5.991 1.00 27.78 176 ASP A CA 1
ATOM 1407 C C . ASP A 1 176 ? 63.083 -39.055 -6.719 1.00 27.78 176 ASP A C 1
ATOM 1409 O O . ASP A 1 176 ? 62.151 -39.591 -6.131 1.00 27.78 176 ASP A O 1
ATOM 1413 N N . GLU A 1 177 ? 63.319 -39.145 -8.043 1.00 30.02 177 GLU A N 1
ATOM 1414 C CA . GLU A 1 177 ? 63.013 -40.216 -9.018 1.00 30.02 177 GLU A CA 1
ATOM 1415 C C . GLU A 1 177 ? 61.698 -40.216 -9.850 1.00 30.02 177 GLU A C 1
ATOM 1417 O O . GLU A 1 177 ? 60.615 -40.576 -9.405 1.00 30.02 177 GLU A O 1
ATOM 1422 N N . LEU A 1 178 ? 61.902 -39.860 -11.133 1.00 28.95 178 LEU A N 1
ATOM 1423 C CA . LEU A 1 178 ? 61.545 -40.530 -12.406 1.00 28.95 178 LEU A CA 1
ATOM 1424 C C . LEU A 1 178 ? 60.104 -40.961 -12.797 1.00 28.95 178 LEU A C 1
ATOM 1426 O O . LEU A 1 178 ? 59.532 -41.886 -12.235 1.00 28.95 178 LEU A O 1
ATOM 1430 N N . SER A 1 179 ? 59.724 -40.466 -13.996 1.00 29.34 179 SER A N 1
ATOM 1431 C CA . SER A 1 179 ? 58.958 -41.102 -15.106 1.00 29.34 179 SER A CA 1
ATOM 1432 C C . SER A 1 179 ? 57.507 -41.539 -14.867 1.00 29.34 179 SER A C 1
ATOM 1434 O O . SER A 1 179 ? 57.141 -41.965 -13.786 1.00 29.34 179 SER A O 1
ATOM 1436 N N . ASP A 1 180 ? 56.613 -41.622 -15.845 1.00 27.42 180 ASP A N 1
ATOM 1437 C CA . ASP A 1 180 ? 56.377 -41.051 -17.179 1.00 27.42 180 ASP A CA 1
ATOM 1438 C C . ASP A 1 180 ? 54.916 -41.489 -17.438 1.00 27.42 180 ASP A C 1
ATOM 1440 O O . ASP A 1 180 ? 54.555 -42.621 -17.105 1.00 27.42 180 ASP A O 1
ATOM 1444 N N . GLY A 1 181 ? 54.033 -40.593 -17.877 1.00 28.38 181 GLY A N 1
ATOM 1445 C CA . GLY A 1 181 ? 52.585 -40.817 -17.802 1.00 28.38 181 GLY A CA 1
ATOM 1446 C C . GLY A 1 181 ? 51.813 -40.141 -18.924 1.00 28.38 181 GLY A C 1
ATOM 1447 O O . GLY A 1 181 ? 51.432 -38.981 -18.812 1.00 28.38 181 GLY A O 1
ATOM 1448 N N . ASP A 1 182 ? 51.629 -40.912 -19.992 1.00 31.61 182 ASP A N 1
ATOM 1449 C CA . ASP A 1 182 ? 50.492 -41.017 -20.909 1.00 31.61 182 ASP A CA 1
ATOM 1450 C C . ASP A 1 182 ? 49.599 -39.801 -21.235 1.00 31.61 182 ASP A C 1
ATOM 1452 O O . ASP A 1 182 ? 48.868 -39.231 -20.425 1.00 31.61 182 ASP A O 1
ATOM 1456 N N . LYS A 1 183 ? 49.585 -39.540 -22.550 1.00 34.03 183 LYS A N 1
ATOM 1457 C CA . LYS A 1 183 ? 48.610 -38.792 -23.355 1.00 34.03 183 LYS A CA 1
ATOM 1458 C C . LYS A 1 183 ? 47.154 -39.098 -22.995 1.00 34.03 183 LYS A C 1
ATOM 1460 O O . LYS A 1 183 ? 46.776 -40.265 -22.966 1.00 34.03 183 LYS A O 1
ATOM 1465 N N . VAL A 1 184 ? 46.305 -38.065 -23.008 1.00 30.77 184 VAL A N 1
ATOM 1466 C CA . VAL A 1 184 ? 44.942 -38.201 -23.551 1.00 30.77 184 VAL A CA 1
ATOM 1467 C C . VAL A 1 184 ? 44.483 -36.910 -24.234 1.00 30.77 184 VAL A C 1
ATOM 1469 O O . VAL A 1 184 ? 44.809 -35.802 -23.813 1.00 30.77 184 VAL A O 1
ATOM 1472 N N . ASP A 1 185 ? 43.765 -37.118 -25.331 1.00 28.59 185 ASP A N 1
ATOM 1473 C CA . ASP A 1 185 ? 43.516 -36.225 -26.454 1.00 28.59 185 ASP A CA 1
ATOM 1474 C C . ASP A 1 185 ? 42.600 -35.014 -26.218 1.00 28.59 185 ASP A C 1
ATOM 1476 O O . ASP A 1 185 ? 41.635 -35.025 -25.452 1.00 28.59 185 ASP A O 1
ATOM 1480 N N . LEU A 1 186 ? 42.884 -33.987 -27.023 1.00 31.56 186 LEU A N 1
ATOM 1481 C CA . LEU A 1 186 ? 42.008 -32.876 -27.376 1.00 31.56 186 LEU A CA 1
ATOM 1482 C C . LEU A 1 186 ? 40.751 -33.396 -28.087 1.00 31.56 186 LEU A C 1
ATOM 1484 O O . LEU A 1 186 ? 40.848 -33.912 -29.198 1.00 31.56 186 LEU A O 1
ATOM 1488 N N . ASN A 1 187 ? 39.572 -33.152 -27.514 1.00 30.55 187 ASN A N 1
ATOM 1489 C CA . ASN A 1 187 ? 38.333 -33.121 -28.287 1.00 30.55 187 ASN A CA 1
ATOM 1490 C C . ASN A 1 187 ? 37.788 -31.695 -28.357 1.00 30.55 187 ASN A C 1
ATOM 1492 O O . ASN A 1 187 ? 37.320 -31.109 -27.382 1.00 30.55 187 ASN A O 1
ATOM 1496 N N . VAL A 1 188 ? 37.892 -31.174 -29.576 1.00 29.69 188 VAL A N 1
ATOM 1497 C CA . VAL A 1 188 ? 37.254 -29.983 -30.124 1.00 29.69 188 VAL A CA 1
ATOM 1498 C C . VAL A 1 188 ? 35.759 -30.258 -30.296 1.00 29.69 188 VAL A C 1
ATOM 1500 O O . VAL A 1 188 ? 35.387 -31.298 -30.831 1.00 29.69 188 VAL A O 1
ATOM 1503 N N . CYS A 1 189 ? 34.909 -29.303 -29.919 1.00 26.42 189 CYS A N 1
ATOM 1504 C CA . CYS A 1 189 ? 33.552 -29.191 -30.455 1.00 26.42 189 CYS A CA 1
ATOM 1505 C C . CYS A 1 189 ? 33.166 -27.708 -30.570 1.00 26.42 189 CYS A C 1
ATOM 1507 O O . CYS A 1 189 ? 32.982 -27.021 -29.565 1.00 26.42 189 CYS A O 1
ATOM 1509 N N . GLU A 1 190 ? 33.070 -27.226 -31.811 1.00 32.53 190 GLU A N 1
ATOM 1510 C CA . GLU A 1 190 ? 32.509 -25.923 -32.184 1.00 32.53 190 GLU A CA 1
ATOM 1511 C C . GLU A 1 190 ? 30.973 -25.880 -32.004 1.00 32.53 190 GLU A C 1
ATOM 1513 O O . GLU A 1 190 ? 30.310 -26.921 -32.069 1.00 32.53 190 GLU A O 1
ATOM 1518 N N . PRO A 1 191 ? 30.368 -24.688 -31.819 1.00 32.03 191 PRO A N 1
ATOM 1519 C CA . PRO A 1 191 ? 28.938 -24.549 -31.567 1.00 32.03 191 PRO A CA 1
ATOM 1520 C C . PRO A 1 191 ? 28.104 -24.390 -32.850 1.00 32.03 191 PRO A C 1
ATOM 1522 O O . PRO A 1 191 ? 28.345 -23.518 -33.686 1.00 32.03 191 PRO A O 1
ATOM 1525 N N . ALA A 1 192 ? 27.022 -25.166 -32.954 1.00 32.19 192 ALA A N 1
ATOM 1526 C CA . ALA A 1 192 ? 25.987 -24.969 -33.964 1.00 32.19 192 ALA A CA 1
ATOM 1527 C C . ALA A 1 192 ? 25.025 -23.832 -33.564 1.00 32.19 192 ALA A C 1
ATOM 1529 O O . ALA A 1 192 ? 24.225 -23.940 -32.635 1.00 32.19 192 ALA A O 1
ATOM 1530 N N . SER A 1 193 ? 25.096 -22.749 -34.334 1.00 34.38 193 SER A N 1
ATOM 1531 C CA . SER A 1 193 ? 24.176 -21.610 -34.375 1.00 34.38 193 SER A CA 1
ATOM 1532 C C . SER A 1 193 ? 22.715 -22.025 -34.597 1.00 34.38 193 SER A C 1
ATOM 1534 O O . SER A 1 193 ? 22.387 -22.629 -35.619 1.00 34.38 193 SER A O 1
ATOM 1536 N N . LYS A 1 194 ? 21.809 -21.613 -33.699 1.00 35.16 194 LYS A N 1
ATOM 1537 C CA . LYS A 1 194 ? 20.376 -21.454 -34.001 1.00 35.16 194 LYS A CA 1
ATOM 1538 C C . LYS A 1 194 ? 19.827 -20.196 -33.322 1.00 35.16 194 LYS A C 1
ATOM 1540 O O . LYS A 1 194 ? 19.547 -20.187 -32.129 1.00 35.16 194 LYS A O 1
ATOM 1545 N N . LYS A 1 195 ? 19.654 -19.129 -34.109 1.00 36.31 195 LYS A N 1
ATOM 1546 C CA . LYS A 1 195 ? 18.849 -17.949 -33.749 1.00 36.31 195 LYS A CA 1
ATOM 1547 C C . LYS A 1 195 ? 17.355 -18.296 -33.836 1.00 36.31 195 LYS A C 1
ATOM 1549 O O . LYS A 1 195 ? 16.940 -18.784 -34.890 1.00 36.31 195 LYS A O 1
ATOM 1554 N N . PRO A 1 196 ? 16.516 -17.958 -32.844 1.00 31.58 196 PRO A N 1
ATOM 1555 C CA . PRO A 1 196 ? 15.084 -17.832 -33.066 1.00 31.58 196 PRO A CA 1
ATOM 1556 C C . PRO A 1 196 ? 14.781 -16.454 -33.676 1.00 31.58 196 PRO A C 1
ATOM 1558 O O . PRO A 1 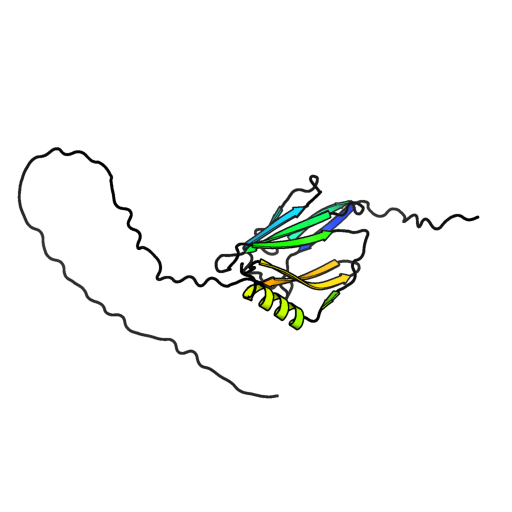196 ? 15.090 -15.417 -33.093 1.00 31.58 196 PRO A O 1
ATOM 1561 N N . LYS A 1 197 ? 14.177 -16.452 -34.870 1.00 32.41 197 LYS A N 1
ATOM 1562 C CA . LYS A 1 197 ? 13.464 -15.300 -35.440 1.00 32.41 197 LYS A CA 1
ATOM 1563 C C . LYS A 1 197 ? 12.117 -15.181 -34.722 1.00 32.41 197 LYS A C 1
ATOM 1565 O O . LYS A 1 197 ? 11.397 -16.175 -34.671 1.00 32.41 197 LYS A O 1
ATOM 1570 N N . MET A 1 198 ? 11.748 -13.994 -34.243 1.00 26.70 198 MET A N 1
ATOM 1571 C CA . MET A 1 198 ? 10.353 -13.692 -33.911 1.00 26.70 198 MET A CA 1
ATOM 1572 C C . MET A 1 198 ? 9.833 -12.600 -34.842 1.00 26.70 198 MET A C 1
ATOM 1574 O O . MET A 1 198 ? 10.483 -11.578 -35.054 1.00 26.70 198 MET A O 1
ATOM 1578 N N . LEU A 1 199 ? 8.706 -12.935 -35.464 1.00 29.72 199 LEU A N 1
ATOM 1579 C CA . LEU A 1 199 ? 8.019 -12.235 -36.536 1.00 29.72 199 LEU A CA 1
ATOM 1580 C C . LEU A 1 199 ? 7.215 -11.049 -36.001 1.00 29.72 199 LEU A C 1
ATOM 1582 O O . LEU A 1 199 ? 6.546 -11.145 -34.975 1.00 29.72 199 LEU A O 1
ATOM 1586 N N . LEU A 1 200 ? 7.278 -9.963 -36.764 1.00 26.23 200 LEU A N 1
ATOM 1587 C CA . LEU A 1 200 ? 6.381 -8.818 -36.726 1.00 26.23 200 LEU A CA 1
ATOM 1588 C C . LEU A 1 200 ? 5.071 -9.201 -37.432 1.00 26.23 200 LEU A C 1
ATOM 1590 O O . LEU A 1 200 ? 5.116 -9.800 -38.509 1.00 26.23 200 LEU A O 1
ATOM 1594 N N . SER A 1 201 ? 3.925 -8.819 -36.877 1.00 30.95 201 SER A N 1
ATOM 1595 C CA . SER A 1 201 ? 2.674 -8.757 -37.635 1.00 30.95 201 SER A CA 1
ATOM 1596 C C . SER A 1 201 ? 1.879 -7.524 -37.215 1.00 30.95 201 SER A C 1
ATOM 1598 O O . SER A 1 201 ? 1.297 -7.505 -36.132 1.00 30.95 201 SER A O 1
ATOM 1600 N N . ASP A 1 202 ? 1.875 -6.520 -38.090 1.00 28.50 202 ASP A N 1
ATOM 1601 C CA . ASP A 1 202 ? 0.820 -5.510 -38.203 1.00 28.50 202 ASP A CA 1
ATOM 1602 C C . ASP A 1 202 ? -0.326 -6.072 -39.054 1.00 28.50 202 ASP A C 1
ATOM 1604 O O . ASP A 1 202 ? -0.040 -6.767 -40.023 1.00 28.50 202 ASP A O 1
ATOM 1608 N N . VAL A 1 203 ? -1.575 -5.753 -38.687 1.00 32.19 203 VAL A N 1
ATOM 1609 C CA . VAL A 1 203 ? -2.823 -5.484 -39.462 1.00 32.19 203 VAL A CA 1
ATOM 1610 C C . VAL A 1 203 ? -3.914 -5.388 -38.370 1.00 32.19 203 VAL A C 1
ATOM 1612 O O . VAL A 1 203 ? -3.937 -6.234 -37.487 1.00 32.19 203 VAL A O 1
ATOM 1615 N N . GLY A 1 204 ? -4.858 -4.452 -38.273 1.00 26.64 204 GLY A N 1
ATOM 1616 C CA . GLY A 1 204 ? -5.449 -3.447 -39.153 1.00 26.64 204 GLY A CA 1
ATOM 1617 C C . GLY A 1 204 ? -6.870 -3.151 -38.616 1.00 26.64 204 GLY A C 1
ATOM 1618 O O . GLY A 1 204 ? -7.415 -3.944 -37.852 1.00 26.64 204 GLY A O 1
ATOM 1619 N N . ASN A 1 205 ? -7.418 -1.992 -38.985 1.00 30.55 205 ASN A N 1
ATOM 1620 C CA . ASN A 1 205 ? -8.644 -1.340 -38.491 1.00 30.55 205 ASN A CA 1
ATOM 1621 C C . ASN A 1 205 ? -9.907 -2.193 -38.256 1.00 30.55 205 ASN A C 1
ATOM 1623 O O . ASN A 1 205 ? -10.237 -3.086 -39.037 1.00 30.55 205 ASN A O 1
ATOM 1627 N N . GLY A 1 206 ? -10.697 -1.715 -37.288 1.00 32.22 206 GLY A N 1
ATOM 1628 C CA . GLY A 1 206 ? -12.161 -1.747 -37.254 1.00 32.22 206 GLY A CA 1
ATOM 1629 C C . GLY A 1 206 ? -12.670 -0.450 -36.640 1.00 32.22 206 GLY A C 1
ATOM 1630 O O . GLY A 1 206 ? -12.222 -0.155 -35.511 1.00 32.22 206 GLY A O 1
#

Sequence (206 aa):
MNADFLHKKKNGKTYVKWTLKILSVHGPKAPLPFLKSVEVSFHERPDMKMAILQKQPFSLIRETRRSKPCNMILKLNFNEGLGCQFAVVECPINFMITFKSINHENDVIFQKLKTTALEEEDPCCGQSTVLERKVTPRNETTTHAIVTNIRVHDPHRENKDGIDIAKTMTVKPDTDELSDGDKVDLNVCEPASKKPKMLLSDVGNG

Secondary structure (DSSP, 8-state):
---------TT--SEEEEEEE--BTTBTTS--TTEEEEEEEEET-TTS--EEE-SSS-EEEEEEETT--EEEEEEEEEPTTBSSSEEEEEEEE-SSSPPPPEE--HHHHHHHHHHHHHHSSS--TT-EEEEEEEE-SS-EEEEEEE---B----TT--------------------------------------PPP---------

pLDDT: mean 72.38, std 26.08, range [26.23, 98.38]

Foldseek 3Di:
DDDDDPVPPPDDPQKDKDKDWDADPVDRPDDPQFFQWKWKDWPPCPVDDIDIQRDPRRMDIDMDGQQDKIWIKIWGATDPFKQDRTAIDIDTGHNVDFDDKDADPVVVVVVVLVCCQVVDPHRDFRDKDWHTWDTDPRDIDTDIDGDIDTDDDDPPPPDDDDDDDDDDDDDDDDDDDDDDDDDDDDDDDDDDDDDDDDDDDDDDDD

Radius of gyration: 30.28 Å; chains: 1; bounding box: 94×74×64 Å